Protein AF-A0A1E4HZN0-F1 (afdb_monomer_lite)

Radius of gyration: 30.39 Å; chains: 1; bounding box: 64×73×111 Å

Secondary structure (DSSP, 8-state):
-----PPPP-PPPPPPPPPHHHHHHHHHHHHHHHHHHHHHHHT-S-HHHHHHHHHHHHHHHHHHHHHHHHHHT-STTTHHHHHHHHHHHHT--HHHHHHHHHHHHHS-HHHHHHHHH-B-TTSPBP-HHHHHHHHT--SHHHHHHHHHHHHHHT--HHHHHHHHHHHH-S----TT-----PPPSSHHHHHHHHHHHHHHHHHHIIIIIHHHHHHHHHTS-GGG--HHHHHHHHHHHHHHHHHHHHHHHHHHHHHHHHHHHHHHHHHTTSS-SS---------------------PPP-PPPPP-PPPPP--

Foldseek 3Di:
DDDDDDDDDDDPDPDPPDPPLQVVLLVVLVVLVVVLVVVLVVLDDDPPVSVLVNQLSVLVSLLVLLVSCVVSCPDPVSVPRNLVSSCVSVVHDSVSSVLSVLLNVQADPVRSVVQSPDAAPVRHGDGNLLSSLLSVVRDPVVSVVLSVCCRVVVDDSVRSNVVCVVPPDPDDDPPDPDPDPDDDPDPVSVVVVVVVVVVVVVCCCVVPVVVPVVVVVVPDDPVNPDVVVVVVVVVVVVVVVVVVVVVVVVVVVVVVVVVVVVVVVVVVVPPPPDDDDDDDDPPPPPDDDDDPDDDDDDDDDDDDDDDDDDDD

Sequence (312 aa):
MSAKTQVPGRIARPQPAAPRDVNNAVAFAHKLLEKFGQEVVQCGINGLNGRNQAVQQLMLWNYKRGQDIARYSEGKRAQNGVVPALAQVWGLSDAAVREYRTVADRITPEEFRSLLTIRLQNGIPLTWAHVRQLAFVEDPKERKKYINWVVTKNWTANQLELEISSRGNAASNPRGSGRKAAIPDTFNAMLRTIETRANGIANYQRDVVDDHIDELIDALSPERVTPEIMERIDFVCEQLALLQQTAQTLESTLSRAKERLGTRQGGGQAALEGPADPAVIDVEVISKTTIPARKAPGKKPGKPRSFPRHGS

pLDDT: mean 71.59, std 18.97, range [30.75, 96.19]

Structure (mmCIF, N/CA/C/O backbone):
data_AF-A0A1E4HZN0-F1
#
_entry.id   AF-A0A1E4HZN0-F1
#
loop_
_atom_site.group_PDB
_atom_site.id
_atom_site.type_symbol
_atom_site.label_atom_id
_atom_site.label_alt_id
_atom_site.label_comp_id
_atom_site.label_asym_id
_atom_site.label_entity_id
_atom_site.label_seq_id
_atom_site.pdbx_PDB_ins_code
_atom_site.Cartn_x
_atom_site.Cartn_y
_atom_site.Cartn_z
_atom_site.occupancy
_atom_site.B_iso_or_equiv
_atom_site.auth_seq_id
_atom_site.auth_comp_id
_atom_site.auth_asym_id
_atom_site.auth_atom_id
_atom_site.pdbx_PDB_model_num
ATOM 1 N N . MET A 1 1 ? -3.677 -33.983 -64.846 1.00 42.12 1 MET A N 1
ATOM 2 C CA . MET A 1 1 ? -2.666 -32.937 -64.587 1.00 42.12 1 MET A CA 1
ATOM 3 C C . MET A 1 1 ? -3.344 -31.774 -63.873 1.00 42.12 1 MET A C 1
ATOM 5 O O . MET A 1 1 ? -4.048 -31.019 -64.522 1.00 42.12 1 MET A O 1
ATOM 9 N N . SER A 1 2 ? -3.179 -31.652 -62.554 1.00 37.78 2 SER A N 1
ATOM 10 C CA . SER A 1 2 ? -3.575 -30.455 -61.796 1.00 37.78 2 SER A CA 1
ATOM 11 C C . SER A 1 2 ? -2.436 -30.095 -60.855 1.00 37.78 2 SER A C 1
ATOM 13 O O . SER A 1 2 ? -2.184 -30.796 -59.878 1.00 37.78 2 SER A O 1
ATOM 15 N N . ALA A 1 3 ? -1.724 -29.023 -61.193 1.00 40.06 3 ALA A N 1
ATOM 16 C CA . ALA A 1 3 ? -0.697 -28.440 -60.350 1.00 40.06 3 ALA A CA 1
ATOM 17 C C . ALA A 1 3 ? -1.373 -27.676 -59.202 1.00 40.06 3 ALA A C 1
ATOM 19 O O . ALA A 1 3 ? -2.127 -26.733 -59.433 1.00 40.06 3 ALA A O 1
ATOM 20 N N . LYS A 1 4 ? -1.123 -28.103 -57.960 1.00 41.22 4 LYS A N 1
ATOM 21 C CA . LYS A 1 4 ? -1.463 -27.333 -56.761 1.00 41.22 4 LYS A CA 1
ATOM 22 C C . LYS A 1 4 ? -0.414 -26.237 -56.587 1.00 41.22 4 LYS A C 1
ATOM 24 O O . LYS A 1 4 ? 0.739 -26.528 -56.285 1.00 41.22 4 LYS A O 1
ATOM 29 N N . THR A 1 5 ? -0.823 -24.989 -56.770 1.00 43.12 5 THR A N 1
ATOM 30 C CA . THR A 1 5 ? -0.009 -23.811 -56.462 1.00 43.12 5 THR A CA 1
ATOM 31 C C . THR A 1 5 ? 0.124 -23.675 -54.947 1.00 43.12 5 THR A C 1
ATOM 33 O O . THR A 1 5 ? -0.857 -23.464 -54.235 1.00 43.12 5 THR A O 1
ATOM 36 N N . GLN A 1 6 ? 1.347 -23.836 -54.453 1.00 39.84 6 GLN A N 1
ATOM 37 C CA . GLN A 1 6 ? 1.720 -23.670 -53.054 1.00 39.84 6 GLN A CA 1
ATOM 38 C C . GLN A 1 6 ? 1.866 -22.168 -52.766 1.00 39.84 6 GLN A C 1
ATOM 40 O O . GLN A 1 6 ? 2.672 -21.487 -53.396 1.00 39.84 6 GLN A O 1
ATOM 45 N N . VAL A 1 7 ? 1.057 -21.633 -51.849 1.00 41.50 7 VAL A N 1
ATOM 46 C CA . VAL A 1 7 ? 1.168 -20.236 -51.402 1.00 41.50 7 VAL A CA 1
ATOM 47 C C . VAL A 1 7 ? 2.391 -20.123 -50.479 1.00 41.50 7 VAL A C 1
ATOM 49 O O . VAL A 1 7 ? 2.454 -20.858 -49.491 1.00 41.50 7 VAL A O 1
ATOM 52 N N . PRO A 1 8 ? 3.369 -19.244 -50.761 1.00 43.91 8 PRO A N 1
ATOM 53 C CA . PRO A 1 8 ? 4.555 -19.107 -49.926 1.00 43.91 8 PRO A CA 1
ATOM 54 C C . PRO A 1 8 ? 4.201 -18.466 -48.579 1.00 43.91 8 PRO A C 1
ATOM 56 O O . PRO A 1 8 ? 3.482 -17.466 -48.506 1.00 43.91 8 PRO A O 1
ATOM 59 N N . GLY A 1 9 ? 4.719 -19.066 -47.505 1.00 42.59 9 GLY A N 1
ATOM 60 C CA . GLY A 1 9 ? 4.534 -18.612 -46.132 1.00 42.59 9 GLY A CA 1
ATOM 61 C C . GLY A 1 9 ? 5.014 -17.175 -45.930 1.00 42.59 9 GLY A C 1
ATOM 62 O O . GLY A 1 9 ? 6.089 -16.782 -46.382 1.00 42.59 9 GLY A O 1
ATOM 63 N N . ARG A 1 10 ? 4.202 -16.385 -45.221 1.00 40.09 10 ARG A N 1
ATOM 64 C CA . ARG A 1 10 ? 4.564 -15.047 -44.741 1.00 40.09 10 ARG A CA 1
ATOM 65 C C . ARG A 1 10 ? 5.786 -15.170 -43.827 1.00 40.09 10 ARG A C 1
ATOM 67 O O . ARG A 1 10 ? 5.661 -15.581 -42.678 1.00 40.09 10 ARG A O 1
ATOM 74 N N . ILE A 1 11 ? 6.956 -14.788 -44.332 1.00 44.78 11 ILE A N 1
ATOM 75 C CA . ILE A 1 11 ? 8.145 -14.561 -43.509 1.00 44.78 11 ILE A CA 1
ATOM 76 C C . ILE A 1 11 ? 7.800 -13.418 -42.547 1.00 44.78 11 ILE A C 1
ATOM 78 O O . ILE A 1 11 ? 7.456 -12.314 -42.983 1.00 44.78 11 ILE A O 1
ATOM 82 N N . ALA A 1 12 ? 7.827 -13.695 -41.242 1.00 40.41 12 ALA A N 1
ATOM 83 C CA . ALA A 1 12 ? 7.662 -12.676 -40.215 1.00 40.41 12 ALA A CA 1
ATOM 84 C C . ALA A 1 12 ? 8.729 -11.594 -40.431 1.00 40.41 12 ALA A C 1
ATOM 86 O O . ALA A 1 12 ? 9.924 -11.891 -40.458 1.00 40.41 12 ALA A O 1
ATOM 87 N N . ARG A 1 13 ? 8.304 -10.341 -40.640 1.00 36.91 13 ARG A N 1
ATOM 88 C CA . ARG A 1 13 ? 9.246 -9.221 -40.738 1.00 36.91 13 ARG A CA 1
ATOM 89 C C . ARG A 1 13 ? 10.053 -9.157 -39.434 1.00 36.91 13 A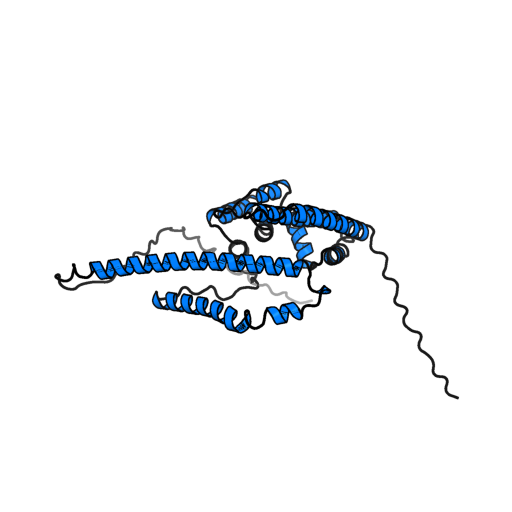RG A C 1
ATOM 91 O O . ARG A 1 13 ? 9.426 -9.178 -38.372 1.00 36.91 13 ARG A O 1
ATOM 98 N N . PRO A 1 14 ? 11.392 -9.054 -39.490 1.00 38.88 14 PRO A N 1
ATOM 99 C CA . PRO A 1 14 ? 12.193 -8.832 -38.294 1.00 38.88 14 PRO A CA 1
ATOM 100 C C . PRO A 1 14 ? 11.696 -7.563 -37.596 1.00 38.88 14 PRO A C 1
ATOM 102 O O . PRO A 1 14 ? 11.450 -6.545 -38.252 1.00 38.88 14 PRO A O 1
ATOM 105 N N . GLN A 1 15 ? 11.488 -7.644 -36.278 1.00 44.28 15 GLN A N 1
ATOM 106 C CA . GLN A 1 15 ? 11.125 -6.470 -35.490 1.00 44.28 15 GLN A CA 1
ATOM 107 C C . GLN A 1 15 ? 12.200 -5.391 -35.692 1.00 44.28 15 GLN A C 1
ATOM 109 O O . GLN A 1 15 ? 13.392 -5.712 -35.670 1.00 44.28 15 GLN A O 1
ATOM 114 N N . PRO A 1 16 ? 11.813 -4.123 -35.921 1.00 43.84 16 PRO A N 1
ATOM 115 C CA . PRO A 1 16 ? 12.780 -3.041 -36.018 1.00 43.84 16 PRO A CA 1
ATOM 116 C C . PRO A 1 16 ? 13.586 -2.972 -34.718 1.00 43.84 16 PRO A C 1
ATOM 118 O O . PRO A 1 16 ? 13.018 -3.074 -33.631 1.00 43.84 16 PRO A O 1
ATOM 121 N N . ALA A 1 17 ? 14.906 -2.813 -34.840 1.00 47.19 17 ALA A N 1
ATOM 122 C CA . ALA A 1 17 ? 15.798 -2.698 -33.693 1.00 47.19 17 ALA A CA 1
ATOM 123 C C . ALA A 1 17 ? 15.283 -1.619 -32.727 1.00 47.19 17 ALA A C 1
ATOM 125 O O . ALA A 1 17 ? 14.953 -0.505 -33.149 1.00 47.19 17 ALA A O 1
ATOM 126 N N . ALA A 1 18 ? 15.193 -1.963 -31.440 1.00 55.75 18 ALA A N 1
ATOM 127 C CA . ALA A 1 18 ? 14.713 -1.040 -30.426 1.00 55.75 18 ALA A CA 1
ATOM 128 C C . ALA A 1 18 ? 15.589 0.232 -30.409 1.00 55.75 18 ALA A C 1
ATOM 130 O O . ALA A 1 18 ? 16.812 0.135 -30.572 1.00 55.75 18 ALA A O 1
ATOM 131 N N . PRO A 1 19 ? 14.995 1.428 -30.224 1.00 66.12 19 PRO A N 1
ATOM 132 C CA . PRO A 1 19 ? 15.751 2.671 -30.107 1.00 66.12 19 PRO A CA 1
ATOM 133 C C . PRO A 1 19 ? 16.853 2.548 -29.049 1.00 66.12 19 PRO A C 1
ATOM 135 O O . PRO A 1 19 ? 16.658 1.899 -28.021 1.00 66.12 19 PRO A O 1
ATOM 138 N N . ARG A 1 20 ? 18.000 3.202 -29.271 1.00 64.94 20 ARG A N 1
ATOM 139 C CA . ARG A 1 20 ? 19.171 3.164 -28.371 1.00 64.94 20 ARG A CA 1
ATOM 140 C C . ARG A 1 20 ? 18.809 3.453 -26.905 1.00 64.94 20 ARG A C 1
ATOM 142 O O . ARG A 1 20 ? 19.377 2.837 -26.008 1.00 64.94 20 ARG A O 1
ATOM 149 N N . ASP A 1 21 ? 17.821 4.313 -26.678 1.00 67.62 21 ASP A N 1
ATOM 150 C CA . ASP A 1 21 ? 17.319 4.675 -25.348 1.00 67.62 21 ASP A CA 1
ATOM 151 C C . ASP A 1 21 ? 16.603 3.517 -24.638 1.00 67.62 21 ASP A C 1
ATOM 153 O O . ASP A 1 21 ? 16.753 3.353 -23.431 1.00 67.62 21 ASP A O 1
ATOM 157 N N . VAL A 1 22 ? 15.896 2.659 -25.382 1.00 73.38 22 VAL A N 1
ATOM 158 C CA . VAL A 1 22 ? 15.232 1.461 -24.842 1.00 73.38 22 VAL A CA 1
ATOM 159 C C . VAL A 1 22 ? 16.270 0.422 -24.425 1.00 73.38 22 VAL A C 1
ATOM 161 O O . VAL A 1 22 ? 16.199 -0.097 -23.316 1.00 73.38 22 VAL A O 1
ATOM 164 N N . ASN A 1 23 ? 17.280 0.168 -25.262 1.00 77.56 23 ASN A N 1
ATOM 165 C CA . ASN A 1 23 ? 18.350 -0.781 -24.930 1.00 77.56 23 ASN A CA 1
ATOM 166 C C . ASN A 1 23 ? 19.163 -0.323 -23.709 1.00 77.56 23 ASN A C 1
ATOM 168 O O . ASN A 1 23 ? 19.495 -1.135 -22.847 1.00 77.56 23 ASN A O 1
ATOM 172 N N . ASN A 1 24 ? 19.440 0.981 -23.600 1.00 78.31 24 ASN A N 1
ATO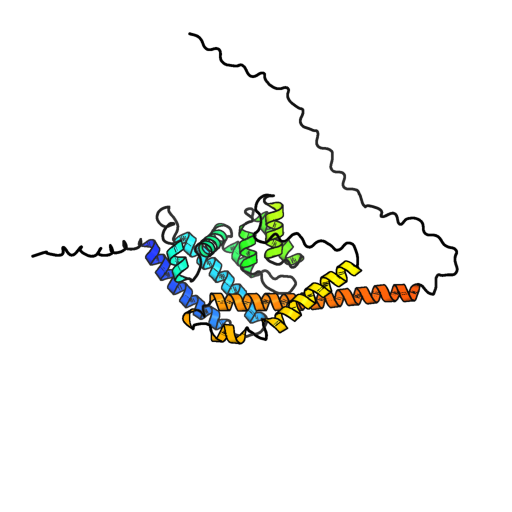M 173 C CA . ASN A 1 24 ? 20.109 1.555 -22.433 1.00 78.31 24 ASN A CA 1
ATOM 174 C C . ASN A 1 24 ? 19.249 1.440 -21.164 1.00 78.31 24 ASN A C 1
ATOM 176 O O . ASN A 1 24 ? 19.770 1.060 -20.114 1.00 78.31 24 ASN A O 1
ATOM 180 N N . ALA A 1 25 ? 17.945 1.721 -21.262 1.00 74.94 25 ALA A N 1
ATOM 181 C CA . ALA A 1 25 ? 17.009 1.587 -20.148 1.00 74.94 25 ALA A CA 1
ATOM 182 C C . ALA A 1 25 ? 16.920 0.132 -19.654 1.00 74.94 25 ALA A C 1
ATOM 184 O O . ALA A 1 25 ? 17.010 -0.112 -18.454 1.00 74.94 25 ALA A O 1
ATOM 185 N N . VAL A 1 26 ? 16.829 -0.836 -20.571 1.00 78.38 26 VAL A N 1
ATOM 186 C CA . VAL A 1 26 ? 16.793 -2.276 -20.262 1.00 78.38 26 VAL A CA 1
ATOM 187 C C . VAL A 1 26 ? 18.095 -2.744 -19.608 1.00 78.38 26 VAL A C 1
ATOM 189 O O . VAL A 1 26 ? 18.065 -3.379 -18.554 1.00 78.38 26 VAL A O 1
ATOM 192 N N . ALA A 1 27 ? 19.254 -2.393 -20.174 1.00 80.06 27 ALA A N 1
ATOM 193 C CA . ALA A 1 27 ? 20.549 -2.772 -19.606 1.00 80.06 27 ALA A CA 1
ATOM 194 C C . ALA A 1 27 ? 20.753 -2.201 -18.193 1.00 80.06 27 ALA A C 1
ATOM 196 O O . ALA A 1 27 ? 21.306 -2.866 -17.315 1.00 80.06 27 ALA A O 1
ATOM 197 N N . PHE A 1 28 ? 20.291 -0.972 -17.953 1.00 77.62 28 PHE A N 1
ATOM 198 C CA . PHE A 1 28 ? 20.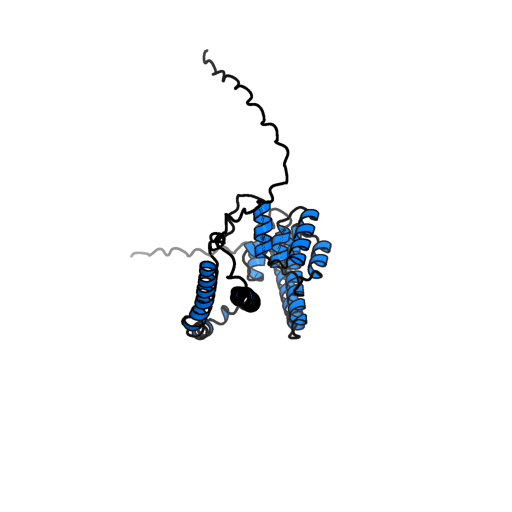327 -0.364 -16.628 1.00 77.62 28 PHE A CA 1
ATOM 199 C C . PHE A 1 28 ? 19.344 -1.035 -15.658 1.00 77.62 28 PHE A C 1
ATOM 201 O O . PHE A 1 28 ? 19.710 -1.319 -14.520 1.00 77.62 28 PHE A O 1
ATOM 208 N N . ALA A 1 29 ? 18.128 -1.346 -16.113 1.00 74.88 29 ALA A N 1
ATOM 209 C CA . ALA A 1 29 ? 17.112 -2.034 -15.324 1.00 74.88 29 ALA A CA 1
ATOM 210 C C . ALA A 1 29 ? 17.588 -3.405 -14.816 1.00 74.88 29 ALA A C 1
ATOM 212 O O . ALA A 1 29 ? 17.353 -3.724 -13.651 1.00 74.88 29 ALA A O 1
ATOM 213 N N . HIS A 1 30 ? 18.320 -4.168 -15.634 1.00 77.19 30 HIS A N 1
ATOM 214 C CA . HIS A 1 30 ? 18.951 -5.420 -15.201 1.00 77.19 30 HIS A CA 1
ATOM 215 C C . HIS A 1 30 ? 19.998 -5.204 -14.099 1.00 77.19 30 HIS A C 1
ATOM 217 O O . HIS A 1 30 ? 19.951 -5.886 -13.078 1.00 77.19 30 HIS A O 1
ATOM 223 N N . LYS A 1 31 ? 20.886 -4.210 -14.246 1.00 80.31 31 LYS A N 1
ATOM 224 C CA . LYS A 1 31 ? 21.865 -3.861 -13.195 1.00 80.31 31 LYS A CA 1
ATOM 225 C C . LYS A 1 31 ? 21.189 -3.425 -11.895 1.00 80.31 31 LYS A C 1
ATOM 227 O O . LYS A 1 31 ? 21.679 -3.708 -10.805 1.00 80.31 31 LYS A O 1
ATOM 232 N N . LEU A 1 32 ? 20.067 -2.716 -12.003 1.00 74.81 32 LEU A N 1
ATOM 233 C CA . LEU A 1 32 ? 19.300 -2.260 -10.851 1.00 74.81 32 LEU A CA 1
ATOM 234 C C . LEU A 1 32 ? 18.616 -3.428 -10.118 1.00 74.81 32 LEU A C 1
ATOM 236 O O . LEU A 1 32 ? 18.580 -3.418 -8.889 1.00 74.81 32 LEU A O 1
ATOM 240 N N . LEU A 1 33 ? 18.096 -4.422 -10.847 1.00 70.19 33 LEU A N 1
ATOM 241 C CA . LEU A 1 33 ? 17.540 -5.656 -10.274 1.00 70.19 33 LEU A CA 1
ATOM 242 C C . LEU A 1 33 ? 18.612 -6.494 -9.572 1.00 70.19 33 LEU A C 1
ATOM 244 O O . LEU A 1 33 ? 18.391 -6.951 -8.456 1.00 70.19 33 LEU A O 1
ATOM 248 N N . GLU A 1 34 ? 19.783 -6.650 -10.192 1.00 74.00 34 GLU A N 1
ATOM 249 C CA . GLU A 1 34 ? 20.915 -7.373 -9.603 1.00 74.00 34 GLU A CA 1
ATOM 250 C C . GLU A 1 34 ? 21.350 -6.737 -8.276 1.00 74.00 34 GLU A C 1
ATOM 252 O O . GLU A 1 34 ? 21.462 -7.414 -7.252 1.00 74.00 34 GLU A O 1
ATOM 257 N N . LYS A 1 35 ? 21.498 -5.406 -8.264 1.00 75.12 35 LYS A N 1
ATOM 258 C CA . LYS A 1 35 ? 21.826 -4.652 -7.051 1.00 75.12 35 LYS A CA 1
ATOM 259 C C . LYS A 1 35 ? 20.742 -4.774 -5.975 1.00 75.12 35 LYS A C 1
ATOM 261 O O . LYS A 1 35 ? 21.067 -4.893 -4.799 1.00 75.12 35 LYS A O 1
ATOM 266 N N . PHE A 1 36 ? 19.466 -4.762 -6.361 1.00 69.94 36 PHE A N 1
ATOM 267 C CA . PHE A 1 36 ? 18.357 -4.940 -5.424 1.00 69.94 36 PHE A CA 1
ATOM 268 C C . PHE A 1 36 ? 18.358 -6.327 -4.787 1.00 69.94 36 PHE A C 1
ATOM 270 O O . PHE A 1 36 ? 18.243 -6.423 -3.570 1.00 69.94 36 PHE A O 1
ATOM 277 N N . GLY A 1 37 ? 18.562 -7.385 -5.578 1.00 62.12 37 GLY A N 1
ATOM 278 C CA . GLY A 1 37 ? 18.696 -8.743 -5.053 1.00 62.12 37 GLY A CA 1
ATOM 279 C C . GLY A 1 37 ? 19.790 -8.835 -3.985 1.00 62.12 37 GLY A C 1
ATOM 280 O O . GLY A 1 37 ? 19.570 -9.421 -2.930 1.00 62.12 37 GLY A O 1
ATOM 281 N N . GLN A 1 38 ? 20.929 -8.170 -4.200 1.00 69.69 38 GLN A N 1
ATOM 282 C CA . GLN A 1 38 ? 22.019 -8.103 -3.219 1.00 69.69 38 GLN A CA 1
ATOM 283 C C . GLN A 1 38 ? 21.643 -7.298 -1.958 1.00 69.69 38 GLN A C 1
ATOM 285 O O . GLN A 1 38 ? 21.907 -7.741 -0.841 1.00 69.69 38 GLN A O 1
ATOM 290 N N . GLU A 1 39 ? 21.011 -6.130 -2.115 1.00 65.62 39 GLU A N 1
ATOM 291 C CA . GLU A 1 39 ? 20.631 -5.247 -0.999 1.00 65.62 39 GLU A CA 1
ATOM 292 C C . GLU A 1 39 ? 19.492 -5.833 -0.135 1.00 65.62 39 GLU A C 1
ATOM 294 O O . GLU A 1 39 ? 19.512 -5.682 1.088 1.00 65.62 39 GLU A O 1
ATOM 299 N N . VAL A 1 40 ? 18.526 -6.539 -0.736 1.00 59.75 40 VAL A N 1
ATOM 300 C CA . VAL A 1 40 ? 17.413 -7.194 -0.020 1.00 59.75 40 VAL A CA 1
ATOM 301 C C . VAL A 1 40 ? 17.888 -8.413 0.760 1.00 59.75 40 VAL A C 1
ATOM 303 O O . VAL A 1 40 ? 17.515 -8.565 1.922 1.00 59.75 40 VAL A O 1
ATOM 306 N N . VAL A 1 41 ? 18.761 -9.239 0.172 1.00 58.91 41 VAL A N 1
ATOM 307 C CA . VAL A 1 41 ? 19.375 -10.384 0.868 1.00 58.91 41 VAL A CA 1
ATOM 308 C C . VAL A 1 41 ? 20.148 -9.921 2.109 1.00 58.91 41 VAL A C 1
ATOM 310 O O . VAL A 1 41 ? 20.108 -10.580 3.147 1.00 58.91 41 VAL A O 1
ATOM 313 N N . GLN A 1 42 ? 20.771 -8.740 2.056 1.00 60.09 42 GLN A N 1
ATOM 314 C CA . GLN A 1 42 ? 21.502 -8.163 3.188 1.00 60.09 42 GLN A CA 1
ATOM 315 C C . GLN A 1 42 ? 20.593 -7.667 4.332 1.00 60.09 42 GLN A C 1
ATOM 317 O O . GLN A 1 42 ? 21.057 -7.527 5.463 1.00 60.09 42 GLN A O 1
ATOM 322 N N . CYS A 1 43 ? 19.302 -7.421 4.077 1.00 56.44 43 CYS A N 1
ATOM 323 C CA . CYS A 1 43 ? 18.339 -6.952 5.085 1.00 56.44 43 CYS A CA 1
ATOM 324 C C . CYS A 1 43 ? 17.744 -8.087 5.955 1.00 56.44 43 CYS A C 1
ATOM 326 O O . CYS A 1 43 ? 16.826 -7.844 6.740 1.00 56.44 43 CYS A O 1
ATOM 328 N N . GLY A 1 44 ? 18.248 -9.321 5.824 1.00 48.88 44 GLY A N 1
ATOM 329 C CA . GLY A 1 44 ? 17.699 -10.533 6.439 1.00 48.88 44 GLY A CA 1
ATOM 330 C C . GLY A 1 44 ? 17.523 -10.527 7.973 1.00 48.88 44 GLY A C 1
ATOM 331 O O . GLY A 1 44 ? 18.452 -10.273 8.735 1.00 48.88 44 GLY A O 1
ATOM 332 N N . ILE A 1 45 ? 16.296 -10.894 8.379 1.00 49.19 45 ILE A N 1
ATOM 333 C CA . ILE A 1 45 ? 15.844 -11.605 9.600 1.00 49.19 45 ILE A CA 1
ATOM 334 C C . ILE A 1 45 ? 16.319 -11.075 10.969 1.00 49.19 45 ILE A C 1
ATOM 336 O O . ILE A 1 45 ? 16.837 -11.825 11.784 1.00 49.19 45 ILE A O 1
ATOM 340 N N . ASN A 1 46 ? 16.059 -9.805 11.295 1.00 45.88 46 ASN A N 1
ATOM 341 C CA . ASN A 1 46 ? 16.215 -9.302 12.672 1.00 45.88 46 ASN A CA 1
ATOM 342 C C . ASN A 1 46 ? 14.973 -8.530 13.149 1.00 45.88 46 ASN A C 1
ATOM 344 O O . ASN A 1 46 ? 14.976 -7.302 13.270 1.00 45.88 46 ASN A O 1
ATOM 348 N N . GLY A 1 47 ? 13.883 -9.260 13.411 1.00 51.00 47 GLY A N 1
ATOM 349 C CA . GLY A 1 47 ? 12.683 -8.728 14.070 1.00 51.00 47 GLY A CA 1
ATOM 350 C C . GLY A 1 47 ? 12.056 -7.498 13.390 1.00 51.00 47 GLY A C 1
ATOM 351 O O . GLY A 1 47 ? 12.162 -7.302 12.179 1.00 51.00 47 GLY A O 1
ATOM 352 N N . LEU A 1 48 ? 11.381 -6.652 14.179 1.00 55.03 48 LEU A N 1
ATOM 353 C CA . LEU A 1 48 ? 10.675 -5.455 13.691 1.00 55.03 48 LEU A CA 1
ATOM 354 C C . LEU A 1 48 ? 11.607 -4.459 12.965 1.00 55.03 48 LEU A C 1
ATOM 356 O O . LEU A 1 48 ? 11.190 -3.786 12.024 1.00 55.03 48 LEU A O 1
ATOM 360 N N . ASN A 1 49 ? 12.880 -4.391 13.371 1.00 65.94 49 ASN A N 1
ATOM 361 C CA . ASN A 1 49 ? 13.874 -3.492 12.778 1.00 65.94 49 ASN A CA 1
ATOM 362 C C . ASN A 1 49 ? 14.284 -3.927 11.366 1.00 65.94 49 ASN A C 1
ATOM 364 O O . ASN A 1 49 ? 14.364 -3.076 10.480 1.00 65.94 49 ASN A O 1
ATOM 368 N N . GLY A 1 50 ? 14.461 -5.233 11.137 1.00 69.56 50 GLY A N 1
ATOM 369 C CA . GLY A 1 50 ? 14.721 -5.777 9.800 1.00 69.56 50 GLY A CA 1
ATOM 370 C C . GLY A 1 50 ? 13.553 -5.535 8.840 1.00 69.56 50 GLY A C 1
ATOM 371 O O . GLY A 1 50 ? 13.760 -5.097 7.711 1.00 69.56 50 GLY A O 1
ATOM 372 N N . ARG A 1 51 ? 12.308 -5.701 9.315 1.00 67.88 51 ARG A N 1
ATOM 373 C CA . ARG A 1 51 ? 11.101 -5.390 8.522 1.00 67.88 51 ARG A CA 1
ATOM 374 C C . ARG A 1 51 ? 11.030 -3.911 8.139 1.00 67.88 51 ARG A C 1
ATOM 376 O O . ARG A 1 51 ? 10.815 -3.583 6.976 1.00 67.88 51 ARG A O 1
ATOM 383 N N . ASN A 1 52 ? 11.281 -3.011 9.089 1.00 79.06 52 ASN A N 1
ATOM 384 C CA . ASN A 1 52 ? 11.289 -1.572 8.820 1.00 79.06 52 ASN A CA 1
ATOM 385 C C . ASN A 1 52 ? 12.380 -1.171 7.811 1.00 79.06 52 ASN A C 1
ATOM 387 O O . ASN A 1 52 ? 12.133 -0.323 6.953 1.00 79.06 52 ASN A O 1
ATOM 391 N N . GLN A 1 53 ? 13.566 -1.787 7.884 1.00 78.56 53 GLN A N 1
ATOM 392 C CA . GLN A 1 53 ? 14.627 -1.589 6.893 1.00 78.56 53 GLN A CA 1
ATOM 393 C C . GLN A 1 53 ? 14.224 -2.099 5.508 1.00 78.56 53 GLN A C 1
ATOM 395 O O . GLN A 1 53 ? 14.413 -1.375 4.532 1.00 78.56 53 GLN A O 1
ATOM 400 N N . ALA A 1 54 ? 13.619 -3.285 5.415 1.00 74.38 54 ALA A N 1
ATOM 401 C CA . ALA A 1 54 ? 13.149 -3.837 4.147 1.00 74.38 54 ALA A CA 1
ATOM 402 C C . ALA A 1 54 ? 12.128 -2.908 3.465 1.00 74.38 54 ALA A C 1
ATOM 404 O O . ALA A 1 54 ? 12.274 -2.590 2.284 1.00 74.38 54 ALA A O 1
ATOM 405 N N . VAL A 1 55 ? 11.162 -2.372 4.223 1.00 78.94 55 VAL A N 1
ATOM 406 C CA . VAL A 1 55 ? 10.183 -1.397 3.706 1.00 78.94 55 VAL A CA 1
ATOM 407 C C . VAL A 1 55 ? 10.873 -0.138 3.171 1.00 78.94 55 VAL A C 1
ATOM 409 O O . VAL A 1 55 ? 10.549 0.331 2.079 1.00 78.94 55 VAL A O 1
ATOM 412 N N . GLN A 1 56 ? 11.850 0.407 3.900 1.00 85.62 56 GLN A N 1
ATOM 413 C CA . GLN A 1 56 ? 12.597 1.586 3.449 1.00 85.62 56 GLN A CA 1
ATOM 414 C C . GLN A 1 56 ? 13.421 1.315 2.183 1.00 85.62 56 GLN A C 1
ATOM 416 O O . GLN A 1 56 ? 13.471 2.174 1.300 1.00 85.62 56 GLN A O 1
ATOM 421 N N . GLN A 1 57 ? 14.049 0.141 2.074 1.00 81.81 57 GLN A N 1
ATOM 422 C CA . GLN A 1 57 ? 14.805 -0.243 0.880 1.00 81.81 57 GLN A CA 1
ATOM 423 C C . GLN A 1 57 ? 13.893 -0.410 -0.333 1.00 81.81 57 GLN A C 1
ATOM 425 O O . GLN A 1 57 ? 14.189 0.125 -1.403 1.00 81.81 57 GLN A O 1
ATOM 430 N N . LEU A 1 58 ? 12.736 -1.052 -0.156 1.00 82.12 58 LEU A N 1
ATOM 431 C CA . LEU A 1 58 ? 11.730 -1.174 -1.207 1.00 82.12 58 LEU A CA 1
ATOM 432 C C . LEU A 1 58 ? 11.252 0.203 -1.689 1.00 82.12 58 LEU A C 1
ATOM 434 O O . LEU A 1 58 ? 11.151 0.454 -2.890 1.00 82.12 58 LEU A O 1
ATOM 438 N N . MET A 1 59 ? 11.009 1.134 -0.762 1.00 90.19 59 MET A N 1
ATOM 439 C CA . MET A 1 59 ? 10.657 2.510 -1.110 1.00 90.19 59 MET A CA 1
ATOM 440 C C . MET A 1 59 ? 11.759 3.203 -1.915 1.00 90.19 59 MET A C 1
ATOM 442 O O . MET A 1 59 ? 11.473 3.778 -2.966 1.00 90.19 59 MET A O 1
ATOM 446 N N . LEU A 1 60 ? 13.008 3.156 -1.436 1.00 90.12 60 LEU A N 1
ATOM 447 C CA . LEU A 1 60 ? 14.169 3.714 -2.136 1.00 90.12 60 LEU A CA 1
ATOM 448 C C . LEU A 1 60 ? 14.281 3.172 -3.556 1.00 90.12 60 LEU A C 1
ATOM 450 O O . LEU A 1 60 ? 14.584 3.917 -4.487 1.00 90.12 60 LEU A O 1
ATOM 454 N N . TRP A 1 61 ? 14.032 1.882 -3.719 1.00 87.06 61 TRP A N 1
ATOM 455 C CA . TRP A 1 61 ? 14.133 1.226 -5.003 1.00 87.06 61 TRP A CA 1
ATOM 456 C C . TRP A 1 61 ? 13.018 1.628 -5.969 1.00 87.06 61 TRP A C 1
ATOM 458 O O . TRP A 1 61 ? 13.303 1.988 -7.111 1.00 87.06 61 TRP A O 1
ATOM 468 N N . ASN A 1 62 ? 11.769 1.679 -5.505 1.00 89.50 62 ASN A N 1
ATOM 469 C CA . ASN A 1 62 ? 10.651 2.162 -6.316 1.00 89.50 62 ASN A CA 1
ATOM 470 C C . ASN A 1 62 ? 10.824 3.629 -6.729 1.00 89.50 62 ASN A C 1
ATOM 472 O O . ASN A 1 62 ? 10.499 4.004 -7.856 1.00 89.50 62 ASN A O 1
ATOM 476 N N . TYR A 1 63 ? 11.407 4.455 -5.858 1.00 93.25 63 TYR A N 1
ATOM 477 C CA . TYR A 1 63 ? 11.744 5.833 -6.202 1.00 93.25 63 TYR A CA 1
ATOM 478 C C . TYR A 1 63 ? 12.860 5.918 -7.254 1.00 93.25 63 TYR A C 1
ATOM 480 O O . TYR A 1 63 ? 12.705 6.641 -8.237 1.00 93.25 63 TYR A O 1
ATOM 488 N N . LYS A 1 64 ? 13.941 5.131 -7.116 1.00 88.75 64 LYS A N 1
ATOM 489 C CA . LYS A 1 64 ? 15.013 5.038 -8.129 1.00 88.75 64 LYS A CA 1
ATOM 490 C C . LYS A 1 64 ? 14.465 4.604 -9.492 1.00 88.75 64 LYS A C 1
ATOM 492 O O . LYS A 1 64 ? 14.737 5.274 -10.481 1.00 88.75 64 LYS A O 1
ATOM 497 N N . ARG A 1 65 ? 13.609 3.572 -9.533 1.00 87.44 65 ARG A N 1
ATOM 498 C CA . ARG A 1 65 ? 12.901 3.154 -10.758 1.00 87.44 65 ARG A CA 1
ATOM 499 C C . ARG A 1 65 ? 12.140 4.320 -11.389 1.00 87.44 65 ARG A C 1
ATOM 501 O O . ARG A 1 65 ? 12.225 4.522 -12.596 1.00 87.44 65 ARG A O 1
ATOM 508 N N . GLY A 1 66 ? 11.435 5.110 -10.577 1.00 89.62 66 GLY A N 1
ATOM 509 C CA . GLY A 1 66 ? 10.757 6.328 -11.018 1.00 89.62 66 GLY A CA 1
ATOM 510 C C . GLY A 1 66 ? 11.692 7.333 -11.692 1.00 89.62 66 GLY A C 1
ATOM 511 O O . GLY A 1 66 ? 11.402 7.801 -12.794 1.00 89.62 66 GLY A O 1
ATOM 512 N N . GLN A 1 67 ? 12.833 7.619 -11.059 1.00 89.00 67 GLN A N 1
ATOM 513 C CA . GLN A 1 67 ? 13.855 8.528 -11.590 1.00 89.00 67 GLN A CA 1
ATOM 514 C C . GLN A 1 67 ? 14.466 8.012 -12.899 1.00 89.00 67 GLN A C 1
ATOM 516 O O . GLN A 1 67 ? 14.695 8.792 -13.823 1.00 89.00 67 GLN A O 1
ATOM 521 N N . ASP A 1 68 ? 14.688 6.703 -13.005 1.00 81.31 68 ASP A N 1
ATOM 522 C CA . ASP A 1 68 ? 15.222 6.083 -14.216 1.00 81.31 68 ASP A CA 1
ATOM 523 C C . ASP A 1 68 ? 14.237 6.201 -15.376 1.00 81.31 68 ASP A C 1
ATOM 525 O O . ASP A 1 68 ? 14.615 6.604 -16.477 1.00 81.31 68 ASP A O 1
ATOM 529 N N . ILE A 1 69 ? 12.954 5.923 -15.130 1.00 84.31 69 ILE A N 1
ATOM 530 C CA . ILE A 1 69 ? 11.921 6.105 -16.153 1.00 84.31 69 ILE A CA 1
ATOM 531 C C . ILE A 1 69 ? 11.898 7.563 -16.601 1.00 84.31 69 ILE A C 1
ATOM 533 O O . ILE A 1 69 ? 11.865 7.810 -17.805 1.00 84.31 69 ILE A O 1
ATOM 537 N N . ALA A 1 70 ? 11.928 8.525 -15.672 1.00 82.81 70 ALA A N 1
ATOM 538 C CA . ALA A 1 70 ? 11.949 9.947 -16.008 1.00 82.81 70 ALA A CA 1
ATOM 539 C C . ALA A 1 70 ? 13.141 10.278 -16.923 1.00 82.81 70 ALA A C 1
ATOM 541 O O . ALA A 1 70 ? 12.931 10.803 -18.015 1.00 82.81 70 ALA A O 1
ATOM 542 N N . ARG A 1 71 ? 14.351 9.836 -16.554 1.00 80.69 71 ARG A N 1
ATOM 543 C CA . ARG A 1 71 ? 15.593 10.039 -17.317 1.00 80.69 71 ARG A CA 1
ATOM 544 C C . ARG A 1 71 ? 15.553 9.455 -18.732 1.00 80.69 71 ARG A C 1
ATOM 546 O O . ARG A 1 71 ? 16.026 10.093 -19.665 1.00 80.69 71 ARG A O 1
ATOM 553 N N . TYR A 1 72 ? 15.023 8.244 -18.908 1.00 74.88 72 TYR A N 1
ATOM 554 C CA . TYR A 1 72 ? 15.014 7.563 -20.213 1.00 74.88 72 TYR A CA 1
ATOM 555 C C . TYR A 1 72 ? 13.786 7.885 -21.073 1.00 74.88 72 TYR A C 1
ATOM 557 O O . TYR A 1 72 ? 13.726 7.476 -22.228 1.00 74.88 72 TYR A O 1
ATOM 565 N N . SER A 1 73 ? 12.799 8.609 -20.541 1.00 71.19 73 SER A N 1
ATOM 566 C CA . SER A 1 73 ? 11.557 8.949 -21.251 1.00 71.19 73 SER A CA 1
ATOM 567 C C . SER A 1 73 ? 11.417 10.440 -21.581 1.00 71.19 73 SER A C 1
ATOM 569 O O . SER A 1 73 ? 10.313 10.914 -21.887 1.00 71.19 73 SER A O 1
ATOM 571 N N . GLU A 1 74 ? 12.526 11.181 -21.551 1.00 64.12 74 GLU A N 1
ATOM 572 C CA . GLU A 1 74 ? 12.603 12.544 -22.071 1.00 64.12 74 GLU A CA 1
ATOM 573 C C . GLU A 1 74 ? 12.463 12.528 -23.607 1.00 64.12 74 GLU A C 1
ATOM 575 O O . GLU A 1 74 ? 13.279 11.971 -24.336 1.00 64.12 74 GLU A O 1
ATOM 580 N N . GLY A 1 75 ? 11.375 13.123 -24.114 1.00 57.38 75 GLY A N 1
ATOM 581 C CA . GLY A 1 75 ? 11.075 13.242 -25.548 1.00 57.38 75 GLY A CA 1
ATOM 582 C C . GLY A 1 75 ? 9.976 12.301 -26.078 1.00 57.38 75 GLY A C 1
ATOM 583 O O . GLY A 1 75 ? 9.848 11.141 -25.690 1.00 57.38 75 GLY A O 1
ATOM 584 N N . LYS A 1 76 ? 9.171 12.800 -27.034 1.00 52.66 76 LYS A N 1
ATOM 585 C CA . LYS A 1 76 ? 7.975 12.113 -27.585 1.00 52.66 76 LYS A CA 1
ATOM 586 C C . LYS A 1 76 ? 8.252 10.747 -28.242 1.00 52.66 76 LYS A C 1
ATOM 588 O O . LYS A 1 76 ? 7.344 9.930 -28.324 1.00 52.66 76 LYS A O 1
ATOM 593 N N . ARG A 1 77 ? 9.474 10.492 -28.730 1.00 47.06 77 ARG A N 1
ATOM 594 C CA . ARG A 1 77 ? 9.858 9.209 -29.362 1.00 47.06 77 ARG A CA 1
ATOM 595 C C . ARG A 1 77 ? 10.330 8.151 -28.355 1.00 47.06 77 ARG A C 1
ATOM 597 O O . ARG A 1 77 ? 10.123 6.971 -28.613 1.00 47.06 77 ARG A O 1
ATOM 604 N N . ALA A 1 78 ? 10.894 8.555 -27.215 1.00 54.06 78 ALA A N 1
ATOM 605 C CA . ALA A 1 78 ? 11.365 7.646 -26.167 1.00 54.06 78 ALA A CA 1
ATOM 606 C C . ALA A 1 78 ? 10.211 7.106 -25.293 1.00 54.06 78 ALA A C 1
ATOM 608 O O . ALA A 1 78 ? 10.239 5.960 -24.845 1.00 54.06 78 ALA A O 1
ATOM 609 N N . GLN A 1 79 ? 9.133 7.883 -25.124 1.00 57.34 79 GLN A N 1
ATOM 610 C CA . GLN A 1 79 ? 7.983 7.511 -24.285 1.00 57.34 79 GLN A CA 1
ATOM 611 C C . GLN A 1 79 ? 7.243 6.234 -24.720 1.00 57.34 79 GLN A C 1
ATOM 613 O O . GLN A 1 79 ? 6.707 5.535 -23.861 1.00 57.34 79 GLN A O 1
ATOM 618 N N . ASN A 1 80 ? 7.210 5.910 -26.017 1.00 64.44 80 ASN A N 1
ATOM 619 C CA . ASN A 1 80 ? 6.360 4.824 -26.524 1.00 64.44 80 ASN A CA 1
ATOM 620 C C . ASN A 1 80 ? 6.968 3.419 -26.368 1.00 64.44 80 ASN A C 1
ATOM 622 O O . ASN A 1 80 ? 6.223 2.447 -26.416 1.00 64.44 80 ASN A O 1
ATOM 626 N N . GLY A 1 81 ? 8.287 3.299 -26.180 1.00 75.44 81 GLY A N 1
ATOM 627 C CA . GLY A 1 81 ? 8.971 2.000 -26.073 1.00 75.44 81 GLY A CA 1
ATOM 628 C C . GLY A 1 81 ? 9.590 1.714 -24.706 1.00 75.44 81 GLY A C 1
ATOM 629 O O . GLY A 1 81 ? 9.716 0.555 -24.326 1.00 75.44 81 GLY A O 1
ATOM 630 N N . VAL A 1 82 ? 9.946 2.755 -23.945 1.00 81.56 82 VAL A N 1
ATOM 631 C CA . VAL A 1 82 ? 10.656 2.600 -22.665 1.00 81.56 82 VAL A CA 1
ATOM 632 C C . VAL A 1 82 ? 9.752 2.023 -21.578 1.00 81.56 82 VAL A C 1
ATOM 634 O O . VAL A 1 82 ? 10.169 1.115 -20.871 1.00 81.56 82 VAL A O 1
ATOM 637 N N . VAL A 1 83 ? 8.507 2.500 -21.460 1.00 83.44 83 VAL A N 1
ATOM 638 C CA . VAL A 1 83 ? 7.573 2.005 -20.431 1.00 83.44 83 VAL A CA 1
ATOM 639 C C . VAL A 1 83 ? 7.251 0.514 -20.617 1.00 83.44 83 VAL A C 1
ATOM 641 O O . VAL A 1 83 ? 7.456 -0.218 -19.652 1.00 83.44 83 VAL A O 1
ATOM 644 N N . PRO A 1 84 ? 6.846 0.029 -21.812 1.00 84.31 84 PRO A N 1
ATOM 645 C CA . PRO A 1 84 ? 6.595 -1.400 -22.018 1.00 84.31 84 PRO A CA 1
ATOM 646 C C . PRO A 1 84 ? 7.844 -2.274 -21.833 1.00 84.31 84 PRO A C 1
ATOM 648 O O . PRO A 1 84 ? 7.763 -3.363 -21.273 1.00 84.31 84 PRO A O 1
ATOM 651 N N . ALA A 1 85 ? 9.019 -1.800 -22.266 1.00 83.00 85 ALA A N 1
ATOM 652 C CA . ALA A 1 85 ? 10.264 -2.553 -22.111 1.00 83.00 85 ALA A CA 1
ATOM 653 C C . ALA A 1 85 ? 10.686 -2.676 -20.637 1.00 83.00 85 ALA A C 1
ATOM 655 O O . ALA A 1 85 ? 11.078 -3.751 -20.191 1.00 83.00 85 ALA A O 1
ATOM 656 N N . LEU A 1 86 ? 10.572 -1.594 -19.862 1.00 82.06 86 LEU A N 1
ATOM 657 C CA . LEU A 1 86 ? 10.852 -1.616 -18.426 1.00 82.06 86 LEU A CA 1
ATOM 658 C C . LEU A 1 86 ? 9.818 -2.440 -17.654 1.00 82.06 86 LEU A C 1
ATOM 660 O O . LEU A 1 86 ? 10.196 -3.179 -16.750 1.00 82.06 86 LEU A O 1
ATOM 664 N N . ALA A 1 87 ? 8.539 -2.358 -18.033 1.00 81.88 87 ALA A N 1
ATOM 665 C CA . ALA A 1 87 ? 7.471 -3.197 -17.492 1.00 81.88 87 ALA A CA 1
ATOM 666 C C . ALA A 1 87 ? 7.811 -4.687 -17.648 1.00 81.88 87 ALA A C 1
ATOM 668 O O . ALA A 1 87 ? 7.784 -5.427 -16.668 1.00 81.88 87 ALA A O 1
ATOM 669 N N . GLN A 1 88 ? 8.249 -5.094 -18.844 1.00 81.81 88 GLN A N 1
ATOM 670 C CA . GLN A 1 88 ? 8.677 -6.465 -19.114 1.00 81.81 88 GLN A CA 1
ATOM 671 C C . GLN A 1 88 ? 9.886 -6.891 -18.267 1.00 81.81 88 GLN A C 1
ATOM 673 O O . GLN A 1 88 ? 9.857 -7.967 -17.678 1.00 81.81 88 GLN A O 1
ATOM 678 N N . VAL A 1 89 ? 10.940 -6.069 -18.189 1.00 77.19 89 VAL A N 1
ATOM 679 C CA . VAL A 1 89 ? 12.155 -6.401 -17.415 1.00 77.19 89 VAL A CA 1
ATOM 680 C C . VAL A 1 89 ? 11.859 -6.519 -15.922 1.00 77.19 89 VAL A C 1
ATOM 682 O O . VAL A 1 89 ? 12.448 -7.348 -15.236 1.00 77.19 89 VAL A O 1
ATOM 685 N N . TRP A 1 90 ? 10.967 -5.678 -15.409 1.00 77.62 90 TRP A N 1
ATOM 686 C CA . TRP A 1 90 ? 10.645 -5.621 -13.989 1.00 77.62 90 TRP A CA 1
ATOM 687 C C . TRP A 1 90 ? 9.504 -6.537 -13.552 1.00 77.62 90 TRP A C 1
ATOM 689 O O . TRP A 1 90 ? 9.235 -6.553 -12.356 1.00 77.62 90 TRP A O 1
ATOM 699 N N . GLY A 1 91 ? 8.840 -7.248 -14.470 1.00 76.81 91 GLY A N 1
ATOM 700 C CA . GLY A 1 91 ? 7.668 -8.075 -14.148 1.00 76.81 91 GLY A CA 1
ATOM 701 C C . GLY A 1 91 ? 6.406 -7.267 -13.813 1.00 76.81 91 GLY A C 1
ATOM 702 O O . GLY A 1 91 ? 5.464 -7.782 -13.221 1.00 76.81 91 GLY A O 1
ATOM 703 N N . LEU A 1 92 ? 6.358 -5.985 -14.187 1.00 79.19 92 LEU A N 1
ATOM 704 C CA . LEU A 1 92 ? 5.302 -5.056 -13.785 1.00 79.19 92 LEU A CA 1
ATOM 705 C C . LEU A 1 92 ? 4.337 -4.730 -14.922 1.00 79.19 92 LEU A C 1
ATOM 707 O O . LEU A 1 92 ? 4.643 -4.880 -16.099 1.00 79.19 92 LEU A O 1
ATOM 711 N N . SER A 1 93 ? 3.171 -4.189 -14.567 1.00 82.88 93 SER A N 1
ATOM 712 C CA . SER A 1 93 ? 2.287 -3.561 -15.553 1.00 82.88 93 SER A CA 1
ATOM 713 C C . SER A 1 93 ? 2.807 -2.184 -15.983 1.00 82.88 93 SER A C 1
ATOM 715 O O . SER A 1 93 ? 3.364 -1.436 -15.175 1.00 82.88 93 SER A O 1
ATOM 717 N N . ASP A 1 94 ? 2.516 -1.781 -17.222 1.00 81.31 94 ASP A N 1
ATOM 718 C CA . ASP A 1 94 ? 2.764 -0.420 -17.720 1.00 81.31 94 ASP A CA 1
ATOM 719 C C . ASP A 1 94 ? 2.208 0.668 -16.789 1.00 81.31 94 ASP A C 1
ATOM 721 O O . ASP A 1 94 ? 2.800 1.739 -16.643 1.00 81.31 94 ASP A O 1
ATOM 725 N N . ALA A 1 95 ? 1.057 0.406 -16.162 1.00 81.56 95 ALA A N 1
ATOM 726 C CA . ALA A 1 95 ? 0.428 1.325 -15.221 1.00 81.56 95 ALA A CA 1
ATOM 727 C C . ALA A 1 95 ? 1.292 1.527 -13.967 1.00 81.56 95 ALA A C 1
ATOM 729 O O . ALA A 1 95 ? 1.530 2.670 -13.580 1.00 81.56 95 ALA A O 1
ATOM 730 N N . ALA A 1 96 ? 1.818 0.443 -13.388 1.00 79.00 96 ALA A N 1
ATOM 731 C CA . ALA A 1 96 ? 2.711 0.507 -12.230 1.00 79.00 96 ALA A CA 1
ATOM 732 C C . ALA A 1 96 ? 4.017 1.251 -12.557 1.00 79.00 96 ALA A C 1
ATOM 734 O O . ALA A 1 96 ? 4.464 2.098 -11.784 1.00 79.00 96 ALA A O 1
ATOM 735 N N . VAL A 1 97 ? 4.585 1.018 -13.745 1.00 84.56 97 VAL A N 1
ATOM 736 C CA . VAL A 1 97 ? 5.771 1.748 -14.221 1.00 84.56 97 VAL A CA 1
ATOM 737 C C . VAL A 1 97 ? 5.483 3.252 -14.324 1.00 84.56 97 VAL A C 1
ATOM 739 O O . VAL A 1 97 ? 6.223 4.073 -13.784 1.00 84.56 97 VAL A O 1
ATOM 742 N N . ARG A 1 98 ? 4.372 3.650 -14.957 1.00 86.50 98 ARG A N 1
ATOM 743 C CA . ARG A 1 98 ? 3.974 5.072 -15.047 1.00 86.50 98 ARG A CA 1
ATOM 744 C C . ARG A 1 98 ? 3.734 5.703 -13.677 1.00 86.50 98 ARG A C 1
ATOM 746 O O . ARG A 1 98 ? 4.010 6.890 -13.496 1.00 86.50 98 ARG A O 1
ATOM 753 N N . GLU A 1 99 ? 3.243 4.932 -12.716 1.00 87.62 99 GLU A N 1
ATOM 754 C CA . GLU A 1 99 ? 3.033 5.398 -11.351 1.00 87.62 99 GLU A CA 1
ATOM 755 C C . GLU A 1 99 ? 4.357 5.711 -10.640 1.00 87.62 99 GLU A C 1
ATOM 757 O O . GLU A 1 99 ? 4.483 6.777 -10.039 1.00 87.62 99 GLU A O 1
ATOM 762 N N . TYR A 1 100 ? 5.382 4.863 -10.778 1.00 90.69 100 TYR A N 1
ATOM 763 C CA . TYR A 1 100 ? 6.709 5.144 -10.213 1.00 90.69 100 TYR A CA 1
ATOM 764 C C . TYR A 1 100 ? 7.308 6.434 -10.761 1.00 90.69 100 TYR A C 1
ATOM 766 O O . TYR A 1 100 ? 7.820 7.258 -10.000 1.00 90.69 100 TYR A O 1
ATOM 774 N N . ARG A 1 101 ? 7.184 6.645 -12.075 1.00 89.94 101 ARG A N 1
ATOM 775 C CA . ARG A 1 101 ? 7.583 7.903 -12.710 1.00 89.94 101 ARG A CA 1
ATOM 776 C C . ARG A 1 101 ? 6.818 9.086 -12.119 1.00 89.94 101 ARG A C 1
ATOM 778 O O . ARG A 1 101 ? 7.427 10.084 -11.766 1.00 89.94 101 ARG A O 1
ATOM 785 N N . THR A 1 102 ? 5.500 8.961 -11.974 1.00 90.19 102 THR A N 1
ATOM 786 C CA . THR A 1 102 ? 4.652 10.036 -11.432 1.00 90.19 102 THR A CA 1
ATOM 787 C C . THR A 1 102 ? 5.109 10.458 -10.036 1.00 90.19 102 THR A C 1
ATOM 789 O O . THR A 1 102 ? 5.146 11.649 -9.739 1.00 90.19 102 THR A O 1
ATOM 792 N N . VAL A 1 103 ? 5.497 9.502 -9.187 1.00 93.88 103 VAL A N 1
ATOM 793 C CA . VAL A 1 103 ? 6.054 9.806 -7.863 1.00 93.88 103 VAL A CA 1
ATOM 794 C C . VAL A 1 103 ? 7.378 10.567 -7.981 1.00 93.88 103 VAL A C 1
ATOM 796 O O . VAL A 1 103 ? 7.528 11.599 -7.333 1.00 93.88 103 VAL A O 1
ATOM 799 N N . ALA A 1 104 ? 8.312 10.102 -8.814 1.00 93.00 104 ALA A N 1
ATOM 800 C CA . ALA A 1 104 ? 9.609 10.759 -9.000 1.00 93.00 104 ALA A CA 1
ATOM 801 C C . ALA A 1 104 ? 9.506 12.157 -9.637 1.00 93.00 104 ALA A C 1
ATOM 803 O O . ALA A 1 104 ? 10.306 13.031 -9.319 1.00 93.00 104 ALA A O 1
ATOM 804 N N . ASP A 1 105 ? 8.505 12.385 -10.492 1.00 90.75 105 ASP A N 1
ATOM 805 C CA . ASP A 1 105 ? 8.247 13.688 -11.113 1.00 90.75 105 ASP A CA 1
ATOM 806 C C . ASP A 1 105 ? 7.644 14.695 -10.107 1.00 90.75 105 ASP A C 1
ATOM 808 O O . ASP A 1 105 ? 7.807 15.905 -10.263 1.00 90.75 105 ASP A O 1
ATOM 812 N N . ARG A 1 106 ? 6.926 14.220 -9.077 1.00 92.06 106 ARG A N 1
ATOM 813 C CA . ARG A 1 106 ? 6.135 15.068 -8.158 1.00 92.06 106 ARG A CA 1
ATOM 814 C C . ARG A 1 106 ? 6.701 15.209 -6.747 1.00 92.06 106 ARG A C 1
ATOM 816 O O . ARG A 1 106 ? 6.260 16.090 -6.002 1.00 92.06 106 ARG A O 1
ATOM 823 N N . ILE A 1 107 ? 7.619 14.338 -6.351 1.00 94.94 107 ILE A N 1
ATOM 824 C CA . ILE A 1 107 ? 8.278 14.345 -5.042 1.00 94.94 107 ILE A CA 1
ATOM 825 C C . ILE A 1 107 ? 9.766 14.538 -5.291 1.00 94.94 107 ILE A C 1
ATOM 827 O O . ILE A 1 107 ? 10.356 13.764 -6.035 1.00 94.94 107 ILE A O 1
ATOM 831 N N . THR A 1 108 ? 10.382 15.555 -4.684 1.00 94.00 108 THR A N 1
ATOM 832 C CA . THR A 1 108 ? 11.818 15.796 -4.897 1.00 94.00 108 THR A CA 1
ATOM 833 C C . THR A 1 108 ? 12.672 14.764 -4.153 1.00 94.00 108 THR A C 1
ATOM 835 O O . THR A 1 108 ? 12.212 14.176 -3.170 1.00 94.00 108 THR A O 1
ATOM 838 N N . PRO A 1 109 ? 13.945 14.555 -4.540 1.00 93.88 109 PRO A N 1
ATOM 839 C CA . PRO A 1 109 ? 14.832 13.637 -3.825 1.00 93.88 109 PRO A CA 1
ATOM 840 C C . PRO A 1 109 ? 14.989 13.972 -2.335 1.00 93.88 109 PRO A C 1
ATOM 842 O O . PRO A 1 109 ? 15.039 13.073 -1.496 1.00 93.88 109 PRO A O 1
ATOM 845 N N . GLU A 1 110 ? 15.050 15.255 -1.985 1.00 93.62 110 GLU A N 1
ATOM 846 C CA . GLU A 1 110 ? 15.175 15.740 -0.606 1.00 93.62 110 GLU A CA 1
ATOM 847 C C . GLU A 1 110 ? 13.899 15.468 0.195 1.00 93.62 110 GLU A C 1
ATOM 849 O O . GLU A 1 110 ? 13.947 15.021 1.346 1.00 93.62 110 GLU A O 1
ATOM 854 N N . GLU A 1 111 ? 12.745 15.701 -0.430 1.00 94.56 111 GLU A N 1
ATOM 855 C CA . GLU A 1 111 ? 11.448 15.406 0.160 1.00 94.56 111 GLU A CA 1
ATOM 856 C C . GLU A 1 111 ? 11.277 13.900 0.367 1.00 94.56 111 GLU A C 1
ATOM 858 O O . GLU A 1 111 ? 10.928 13.463 1.462 1.00 94.56 111 GLU A O 1
ATOM 863 N N . PHE A 1 112 ? 11.613 13.091 -0.636 1.00 96.19 112 PHE A N 1
ATOM 864 C CA . PHE A 1 112 ? 11.540 11.640 -0.554 1.00 96.19 112 PHE A CA 1
ATOM 865 C C . PHE A 1 112 ? 12.444 11.075 0.552 1.00 96.19 112 PHE A C 1
ATOM 867 O O . PHE A 1 112 ? 12.005 10.239 1.342 1.00 96.19 112 PHE A O 1
ATOM 874 N N . ARG A 1 113 ? 13.680 11.579 0.688 1.00 94.62 113 ARG A N 1
ATOM 875 C CA . ARG A 1 113 ? 14.565 11.219 1.812 1.00 94.62 113 ARG A CA 1
ATOM 876 C C . ARG A 1 113 ? 13.941 11.552 3.164 1.00 94.62 113 ARG A C 1
ATOM 878 O O . ARG A 1 113 ? 14.087 10.772 4.099 1.00 94.62 113 ARG A O 1
ATOM 885 N N . SER A 1 114 ? 13.223 12.670 3.254 1.00 94.31 114 SER A N 1
ATOM 886 C CA . SER A 1 114 ? 12.493 13.038 4.469 1.00 94.31 114 SER A CA 1
ATOM 887 C C . SER A 1 114 ? 11.346 12.063 4.752 1.00 94.31 114 SER A C 1
ATOM 889 O O . SER A 1 114 ? 11.139 11.697 5.900 1.00 94.31 114 SER A O 1
ATOM 891 N N . LEU A 1 115 ? 10.635 11.571 3.731 1.00 95.06 115 LEU A N 1
ATOM 892 C CA . LEU A 1 115 ? 9.564 10.578 3.911 1.00 95.06 115 LEU A CA 1
ATOM 893 C C . LEU A 1 115 ? 10.075 9.246 4.474 1.00 95.06 115 LEU A C 1
ATOM 895 O O . LEU A 1 115 ? 9.375 8.613 5.263 1.00 95.06 115 LEU A O 1
ATOM 899 N N . LEU A 1 116 ? 11.297 8.835 4.122 1.00 93.25 116 LEU A N 1
ATOM 900 C CA . LEU A 1 116 ? 11.895 7.596 4.631 1.00 93.25 116 LEU A CA 1
ATOM 901 C C . LEU A 1 116 ? 12.126 7.629 6.147 1.00 93.25 116 LEU A C 1
ATOM 903 O O . LEU A 1 116 ? 12.107 6.577 6.789 1.00 93.25 116 LEU A O 1
ATOM 907 N N . THR A 1 117 ? 12.356 8.802 6.741 1.00 93.06 117 THR A N 1
ATOM 908 C CA . THR A 1 117 ? 12.639 8.920 8.183 1.00 93.06 117 THR A CA 1
ATOM 909 C C . THR A 1 117 ? 11.375 8.944 9.036 1.00 93.06 117 THR A C 1
ATOM 911 O O . THR A 1 117 ? 11.447 8.726 10.244 1.00 93.06 117 THR A O 1
ATOM 914 N N . ILE A 1 118 ? 10.208 9.149 8.424 1.00 93.19 118 ILE A N 1
ATOM 915 C CA . ILE A 1 118 ? 8.940 9.269 9.139 1.00 93.19 118 ILE A CA 1
ATOM 916 C C . ILE A 1 118 ? 8.507 7.912 9.688 1.00 93.19 118 ILE A C 1
ATOM 918 O O . ILE A 1 118 ? 8.626 6.872 9.030 1.00 93.19 118 ILE A O 1
ATOM 922 N N . ARG A 1 119 ? 7.992 7.937 10.917 1.00 89.81 119 ARG A N 1
ATOM 923 C CA . ARG A 1 119 ? 7.344 6.809 11.580 1.00 89.81 119 ARG A CA 1
ATOM 924 C C . ARG A 1 119 ? 5.934 7.207 11.978 1.00 89.81 119 ARG A C 1
ATOM 926 O O . ARG A 1 119 ? 5.696 8.329 12.421 1.00 89.81 119 ARG A O 1
ATOM 933 N N . LEU A 1 120 ? 5.013 6.276 11.794 1.00 86.50 120 LEU A N 1
ATOM 934 C CA . LEU A 1 120 ? 3.671 6.342 12.340 1.00 86.50 120 LEU A CA 1
ATOM 935 C C . LEU A 1 120 ? 3.721 6.176 13.870 1.00 86.50 120 LEU A C 1
ATOM 937 O O . LEU A 1 120 ? 4.734 5.749 14.426 1.00 86.50 120 LEU A O 1
ATOM 941 N N . GLN A 1 121 ? 2.623 6.484 14.564 1.00 81.19 121 GLN A N 1
ATOM 942 C CA . GLN A 1 121 ? 2.547 6.353 16.028 1.00 81.19 121 GLN A CA 1
ATOM 943 C C . GLN A 1 121 ? 2.794 4.925 16.530 1.00 81.19 121 GLN A C 1
ATOM 945 O O . GLN A 1 121 ? 3.274 4.740 17.643 1.00 81.19 121 GLN A O 1
ATOM 950 N N . ASN A 1 122 ? 2.507 3.919 15.706 1.00 75.81 122 ASN A N 1
ATOM 951 C CA . ASN A 1 122 ? 2.796 2.515 15.999 1.00 75.81 122 ASN A CA 1
ATOM 952 C C . ASN A 1 122 ? 4.256 2.102 15.704 1.00 75.81 122 ASN A C 1
ATOM 954 O O . ASN A 1 122 ? 4.579 0.921 15.777 1.00 75.81 122 ASN A O 1
ATOM 958 N N . GLY A 1 123 ? 5.134 3.045 15.345 1.00 80.50 123 GLY A N 1
ATOM 959 C CA . GLY A 1 123 ? 6.548 2.794 15.054 1.00 80.50 123 GLY A CA 1
ATOM 960 C C . GLY A 1 123 ? 6.831 2.236 13.654 1.00 80.50 123 GLY A C 1
ATOM 961 O O . GLY A 1 123 ? 7.997 2.030 13.313 1.00 80.50 123 GLY A O 1
ATOM 962 N N . ILE A 1 124 ? 5.803 2.022 12.828 1.00 80.88 124 ILE A N 1
ATOM 963 C CA . ILE A 1 124 ? 5.945 1.528 11.451 1.00 80.88 124 ILE A CA 1
ATOM 964 C C . ILE A 1 124 ? 6.336 2.701 10.530 1.00 80.88 124 ILE A C 1
ATOM 966 O O . ILE A 1 124 ? 5.809 3.806 10.688 1.00 80.88 124 ILE A O 1
ATOM 970 N N . PRO A 1 125 ? 7.273 2.528 9.579 1.00 89.06 125 PRO A N 1
ATOM 971 C CA . PRO A 1 125 ? 7.577 3.550 8.583 1.00 89.06 125 PRO A CA 1
ATOM 972 C C . PRO A 1 125 ? 6.389 3.824 7.660 1.00 89.06 125 PRO A C 1
ATOM 974 O O . PRO A 1 125 ? 5.490 3.000 7.493 1.00 89.06 125 PRO A O 1
ATOM 977 N N . LEU A 1 126 ? 6.413 4.981 6.997 1.00 91.62 126 LEU A N 1
ATOM 978 C CA . LEU A 1 126 ? 5.585 5.141 5.805 1.00 91.62 126 LEU A CA 1
ATOM 979 C C . LEU A 1 126 ? 5.939 4.043 4.797 1.00 91.62 126 LEU A C 1
ATOM 981 O O . LEU A 1 126 ? 7.082 3.607 4.714 1.00 91.62 126 LEU A O 1
ATOM 985 N N . THR A 1 127 ? 4.944 3.608 4.033 1.00 90.12 127 THR A N 1
ATOM 986 C CA . THR A 1 127 ? 5.119 2.610 2.970 1.00 90.12 127 THR A CA 1
ATOM 987 C C . THR A 1 127 ? 5.048 3.273 1.602 1.00 90.12 127 THR A C 1
ATOM 989 O O . THR A 1 127 ? 4.562 4.401 1.463 1.00 90.12 127 THR A O 1
ATOM 992 N N . TRP A 1 128 ? 5.451 2.551 0.554 1.00 92.19 128 TRP A N 1
ATOM 993 C CA . TRP A 1 128 ? 5.319 3.033 -0.822 1.00 92.19 128 TRP A CA 1
ATOM 994 C C . TRP A 1 128 ? 3.873 3.423 -1.173 1.00 92.19 128 TRP A C 1
ATOM 996 O O . TRP A 1 128 ? 3.651 4.423 -1.848 1.00 92.19 128 TRP A O 1
ATOM 1006 N N . ALA A 1 129 ? 2.875 2.706 -0.645 1.00 87.88 129 ALA A N 1
ATOM 1007 C CA . ALA A 1 129 ? 1.467 3.049 -0.833 1.00 87.88 129 ALA A CA 1
ATOM 1008 C C . ALA A 1 129 ? 1.118 4.448 -0.301 1.00 87.88 129 ALA A C 1
ATOM 1010 O O . ALA A 1 129 ? 0.409 5.183 -0.979 1.00 87.88 129 ALA A O 1
ATOM 1011 N N . HIS A 1 130 ? 1.661 4.856 0.851 1.00 93.94 130 HIS A N 1
ATOM 1012 C CA . HIS A 1 130 ? 1.469 6.217 1.357 1.00 93.94 130 HIS A CA 1
ATOM 1013 C C . HIS A 1 130 ? 2.091 7.246 0.414 1.00 93.94 130 HIS A C 1
ATOM 1015 O O . HIS A 1 130 ? 1.457 8.242 0.079 1.00 93.94 130 HIS A O 1
ATOM 1021 N N . VAL A 1 131 ? 3.314 6.989 -0.054 1.00 95.31 131 VAL A N 1
ATOM 1022 C CA . VAL A 1 131 ? 4.031 7.907 -0.946 1.00 95.31 131 VAL A CA 1
ATOM 1023 C C . VAL A 1 131 ? 3.315 8.083 -2.284 1.00 95.31 131 VAL A C 1
ATOM 1025 O O . VAL A 1 131 ? 3.193 9.214 -2.749 1.00 95.31 131 VAL A O 1
ATOM 1028 N N . ARG A 1 132 ? 2.769 7.005 -2.863 1.00 93.88 132 ARG A N 1
ATOM 1029 C CA . ARG A 1 132 ? 1.937 7.076 -4.078 1.00 93.88 132 ARG A CA 1
ATOM 1030 C C . ARG A 1 132 ? 0.754 8.019 -3.888 1.00 93.88 132 ARG A C 1
ATOM 1032 O O . ARG A 1 132 ? 0.535 8.894 -4.718 1.00 93.88 132 ARG A O 1
ATOM 1039 N N . GLN A 1 133 ? 0.053 7.909 -2.760 1.00 93.38 133 GLN A N 1
ATOM 1040 C CA . GLN A 1 133 ? -1.072 8.796 -2.460 1.00 93.38 133 GLN A CA 1
ATOM 1041 C C . GLN A 1 133 ? -0.628 10.249 -2.257 1.00 93.38 133 GLN A C 1
ATOM 1043 O O . GLN A 1 133 ? -1.229 11.170 -2.807 1.00 93.38 133 GLN A O 1
ATOM 1048 N N . LEU A 1 134 ? 0.478 10.471 -1.543 1.00 94.69 134 LEU A N 1
ATOM 1049 C CA . LEU A 1 134 ? 1.041 11.808 -1.341 1.00 94.69 134 LEU A CA 1
ATOM 1050 C C . LEU A 1 134 ? 1.472 12.477 -2.656 1.00 94.69 134 LEU A C 1
ATOM 1052 O O . LEU A 1 134 ? 1.343 13.694 -2.778 1.00 94.69 134 LEU A O 1
ATOM 1056 N N . ALA A 1 135 ? 1.920 11.709 -3.654 1.00 93.94 135 ALA A N 1
ATOM 1057 C CA . ALA A 1 135 ? 2.254 12.235 -4.978 1.00 93.94 135 ALA A CA 1
ATOM 1058 C C . ALA A 1 135 ? 1.033 12.802 -5.730 1.00 93.94 135 ALA A C 1
ATOM 1060 O O . ALA A 1 135 ? 1.198 13.618 -6.635 1.00 93.94 135 ALA A O 1
ATOM 1061 N N . PHE A 1 136 ? -0.202 12.444 -5.363 1.00 89.81 136 PHE A N 1
ATOM 1062 C CA . PHE A 1 136 ? -1.397 13.083 -5.929 1.00 89.81 136 PHE A CA 1
ATOM 1063 C C . PHE A 1 136 ? -1.666 14.485 -5.366 1.00 89.81 136 PHE A C 1
ATOM 1065 O O . PHE A 1 136 ? -2.428 15.240 -5.967 1.00 89.81 136 PHE A O 1
ATOM 1072 N N . VAL A 1 137 ? -1.008 14.871 -4.270 1.00 90.81 137 VAL A N 1
ATOM 1073 C CA . VAL A 1 137 ? -1.092 16.220 -3.702 1.00 90.81 137 VAL A CA 1
ATOM 1074 C C . VAL A 1 137 ? -0.023 17.099 -4.346 1.00 90.81 137 VAL A C 1
ATOM 1076 O O . VAL A 1 137 ? 1.162 16.956 -4.046 1.00 90.81 137 VAL A O 1
ATOM 1079 N N . GLU A 1 138 ? -0.429 17.992 -5.250 1.00 87.06 138 GLU A N 1
ATOM 1080 C CA . GLU A 1 138 ? 0.499 18.812 -6.045 1.00 87.06 138 GLU A CA 1
ATOM 1081 C C . GLU A 1 138 ? 1.230 19.874 -5.213 1.00 87.06 138 GLU A C 1
ATOM 1083 O O . GLU A 1 138 ? 2.426 20.069 -5.406 1.00 87.06 138 GLU A O 1
ATOM 1088 N N . ASP A 1 139 ? 0.548 20.524 -4.262 1.00 88.69 139 ASP A N 1
ATOM 1089 C CA . ASP A 1 139 ? 1.168 21.525 -3.386 1.00 88.69 139 ASP A CA 1
ATOM 1090 C C . ASP A 1 139 ? 1.985 20.848 -2.262 1.00 88.69 139 ASP A C 1
ATOM 1092 O O . ASP A 1 139 ? 1.409 20.168 -1.401 1.00 88.69 139 ASP A O 1
ATOM 1096 N N . PRO A 1 140 ? 3.312 21.074 -2.182 1.00 90.06 140 PRO A N 1
ATO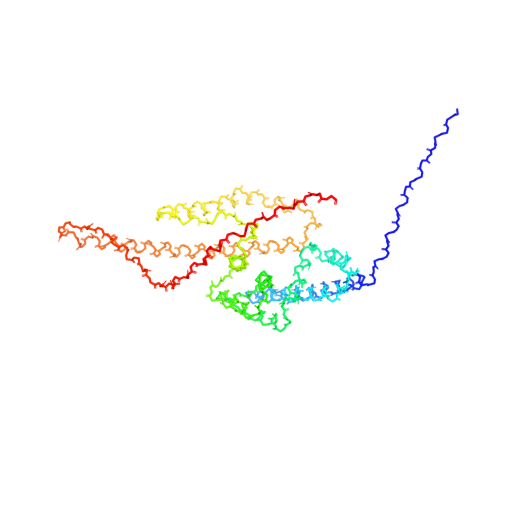M 1097 C CA . PRO A 1 140 ? 4.145 20.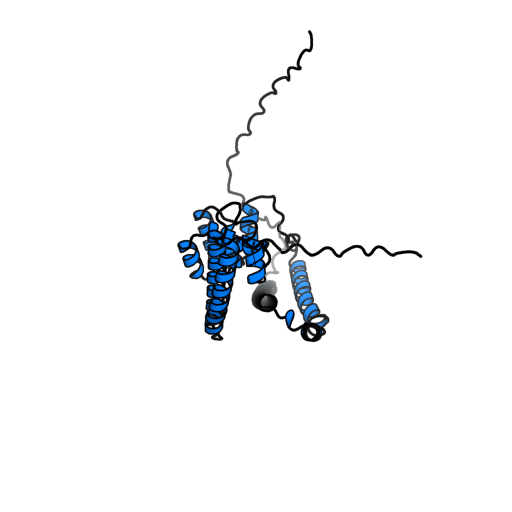532 -1.111 1.00 90.06 140 PRO A CA 1
ATOM 1098 C C . PRO A 1 140 ? 3.701 20.962 0.296 1.00 90.06 140 PRO A C 1
ATOM 1100 O O . PRO A 1 140 ? 3.887 20.216 1.260 1.00 90.06 140 PRO A O 1
ATOM 1103 N N . LYS A 1 141 ? 3.105 22.154 0.458 1.00 90.19 141 LYS A N 1
ATOM 1104 C CA . LYS A 1 141 ? 2.599 22.613 1.764 1.00 90.19 141 LYS A CA 1
ATOM 1105 C C . LYS A 1 141 ? 1.374 21.814 2.196 1.00 90.19 141 LYS A C 1
ATOM 1107 O O . LYS A 1 141 ? 1.296 21.409 3.355 1.00 90.19 141 LYS A O 1
ATOM 1112 N N . GLU A 1 142 ? 0.441 21.565 1.283 1.00 91.69 142 GLU A N 1
ATOM 1113 C CA . GLU A 1 142 ? -0.702 20.672 1.509 1.00 91.69 142 GLU A CA 1
ATOM 1114 C C . GLU A 1 142 ? -0.231 19.250 1.819 1.00 91.69 142 GLU A C 1
ATOM 1116 O O . GLU A 1 142 ? -0.675 18.650 2.798 1.00 91.69 142 GLU A O 1
ATOM 1121 N N . ARG A 1 143 ? 0.737 18.731 1.058 1.00 94.56 143 ARG A N 1
ATOM 1122 C CA . ARG A 1 143 ? 1.286 17.389 1.273 1.00 94.56 143 ARG A CA 1
ATOM 1123 C C . ARG A 1 143 ? 1.884 17.227 2.670 1.00 94.56 143 ARG A C 1
ATOM 1125 O O . ARG A 1 143 ? 1.614 16.227 3.333 1.00 94.56 143 ARG A O 1
ATOM 1132 N N . LYS A 1 144 ? 2.595 18.242 3.180 1.00 93.75 144 LYS A N 1
ATOM 1133 C CA . LYS A 1 144 ? 3.073 18.273 4.577 1.00 93.75 144 LYS A CA 1
ATOM 1134 C C . LYS A 1 144 ? 1.940 18.172 5.603 1.00 93.75 144 LYS A C 1
ATOM 1136 O O . LYS A 1 144 ? 2.118 17.507 6.622 1.00 93.75 144 LYS A O 1
ATOM 1141 N N . LYS A 1 145 ? 0.771 18.773 5.348 1.00 94.00 145 LYS A N 1
ATOM 1142 C CA . LYS A 1 145 ? -0.399 18.623 6.236 1.00 94.00 145 LYS A CA 1
ATOM 1143 C C . LYS A 1 145 ? -0.896 17.179 6.252 1.00 94.00 145 LYS A C 1
ATOM 1145 O O . LYS A 1 145 ? -1.128 16.643 7.331 1.00 94.00 145 LYS A O 1
ATOM 1150 N N . TYR A 1 146 ? -1.006 16.543 5.084 1.00 94.56 146 TYR A N 1
ATOM 1151 C CA . TYR A 1 146 ? -1.408 15.138 4.988 1.00 94.56 146 TYR A CA 1
ATOM 1152 C C . TYR A 1 146 ? -0.416 14.207 5.675 1.00 94.56 146 TYR A C 1
ATOM 1154 O O . TYR A 1 146 ? -0.839 13.326 6.412 1.00 94.56 146 TYR A O 1
ATOM 1162 N N . ILE A 1 147 ? 0.886 14.438 5.510 1.00 95.19 147 ILE A N 1
ATOM 1163 C CA . ILE A 1 147 ? 1.928 13.700 6.234 1.00 95.19 147 ILE A CA 1
ATOM 1164 C C . ILE A 1 147 ? 1.715 13.820 7.748 1.00 95.19 147 ILE A C 1
ATOM 1166 O O . ILE A 1 147 ? 1.689 12.812 8.451 1.00 95.19 147 ILE A O 1
ATOM 1170 N N . ASN A 1 148 ? 1.492 15.037 8.254 1.00 93.38 148 ASN A N 1
ATOM 1171 C CA . ASN A 1 148 ? 1.226 15.247 9.675 1.00 93.38 148 ASN A CA 1
ATOM 1172 C C . ASN A 1 148 ? -0.054 14.533 10.139 1.00 93.38 148 ASN A C 1
ATOM 1174 O O . ASN A 1 148 ? -0.073 13.941 11.215 1.00 93.38 148 ASN A O 1
ATOM 1178 N N . TRP A 1 149 ? -1.123 14.534 9.339 1.00 90.81 149 TRP A N 1
ATOM 1179 C CA . TRP A 1 149 ? -2.342 13.781 9.657 1.00 90.81 149 TRP A CA 1
ATOM 1180 C C . TRP A 1 149 ? -2.128 12.274 9.645 1.00 90.81 149 TRP A C 1
ATOM 1182 O O . TRP A 1 149 ? -2.617 11.601 10.544 1.00 90.81 149 TRP A O 1
ATOM 1192 N N . VAL A 1 150 ? -1.368 11.752 8.686 1.00 93.25 150 VAL A N 1
ATOM 1193 C CA . VAL A 1 150 ? -1.028 10.329 8.612 1.00 93.25 150 VAL A CA 1
ATOM 1194 C C . VAL A 1 150 ? -0.293 9.883 9.869 1.00 93.25 150 VAL A C 1
ATOM 1196 O O . VAL A 1 150 ? -0.674 8.880 10.465 1.00 93.25 150 VAL A O 1
ATOM 1199 N N . VAL A 1 151 ? 0.683 10.668 10.330 1.00 91.00 151 VAL A N 1
ATOM 1200 C CA . VAL A 1 151 ? 1.423 10.380 11.566 1.00 91.00 151 VAL A CA 1
ATOM 1201 C C . VAL A 1 151 ? 0.522 10.505 12.795 1.00 91.00 151 VAL A C 1
ATOM 1203 O O . VAL A 1 151 ? 0.433 9.575 13.589 1.00 91.00 151 VAL A O 1
ATOM 1206 N N . THR A 1 152 ? -0.175 11.632 12.954 1.00 86.69 152 THR A N 1
ATOM 1207 C CA . THR A 1 152 ? -0.955 11.933 14.173 1.00 86.69 152 THR A CA 1
ATOM 1208 C C . THR A 1 152 ? -2.213 11.087 14.335 1.00 86.69 152 THR A C 1
ATOM 1210 O O . THR A 1 152 ? -2.628 10.834 15.462 1.00 86.69 152 THR A O 1
ATOM 1213 N N . LYS A 1 153 ? -2.832 10.664 13.230 1.00 83.69 153 LYS A N 1
ATOM 1214 C CA . LYS A 1 153 ? -4.049 9.840 13.227 1.00 83.69 153 LYS A CA 1
ATOM 1215 C C . LYS A 1 153 ? -3.771 8.372 12.922 1.00 83.69 153 LYS A C 1
ATOM 1217 O O . LYS A 1 153 ? -4.719 7.595 12.833 1.00 83.69 153 LYS A O 1
ATOM 1222 N N . ASN A 1 154 ? -2.501 8.012 12.732 1.00 85.31 154 ASN A N 1
ATOM 1223 C CA . ASN A 1 154 ? -2.069 6.672 12.356 1.00 85.31 154 ASN A CA 1
ATOM 1224 C C . ASN A 1 154 ? -2.828 6.135 11.123 1.00 85.31 154 ASN A C 1
ATOM 1226 O O . ASN A 1 154 ? -3.328 5.010 11.128 1.00 85.31 154 ASN A O 1
ATOM 1230 N N . TRP A 1 155 ? -2.994 6.975 10.092 1.00 85.88 155 TRP A N 1
ATOM 1231 C CA . TRP A 1 155 ? -3.773 6.603 8.909 1.00 85.88 155 TRP A CA 1
ATOM 1232 C C . TRP A 1 155 ? -3.050 5.582 8.042 1.00 85.88 155 TRP A C 1
ATOM 1234 O O . TRP A 1 155 ? -1.859 5.699 7.779 1.00 85.88 155 TRP A O 1
ATOM 1244 N N . THR A 1 156 ? -3.828 4.639 7.520 1.00 85.38 156 THR A N 1
ATOM 1245 C CA . THR A 1 156 ? -3.422 3.761 6.420 1.00 85.38 156 THR A CA 1
ATOM 1246 C C . THR A 1 156 ? -3.399 4.518 5.089 1.00 85.38 156 THR A C 1
ATOM 1248 O O . THR A 1 156 ? -4.077 5.537 4.920 1.00 85.38 156 THR A O 1
ATOM 1251 N N . ALA A 1 157 ? -2.697 3.973 4.091 1.00 84.12 157 ALA A N 1
ATOM 1252 C CA . ALA A 1 157 ? -2.665 4.541 2.743 1.00 84.12 157 ALA A CA 1
ATOM 1253 C C . ALA A 1 157 ? -4.069 4.678 2.119 1.00 84.12 157 ALA A C 1
ATOM 1255 O O . ALA A 1 157 ? -4.328 5.665 1.439 1.00 84.12 157 ALA A O 1
ATOM 1256 N N . ASN A 1 158 ? -4.995 3.758 2.413 1.00 80.69 158 ASN A N 1
ATOM 1257 C CA . ASN A 1 158 ? -6.381 3.824 1.930 1.00 80.69 158 ASN A CA 1
ATOM 1258 C C . ASN A 1 158 ? -7.170 4.971 2.579 1.00 80.69 158 ASN A C 1
ATOM 1260 O O . ASN A 1 158 ? -7.976 5.629 1.927 1.00 80.69 158 ASN A O 1
ATOM 1264 N N . GLN A 1 159 ? -6.951 5.228 3.873 1.00 82.62 159 GLN A N 1
ATOM 1265 C CA . GLN A 1 159 ? -7.579 6.364 4.559 1.00 82.62 159 GLN A CA 1
ATOM 1266 C C . GLN A 1 159 ? -7.029 7.692 4.037 1.00 82.62 159 GLN A C 1
ATOM 1268 O O . GLN A 1 159 ? -7.791 8.636 3.841 1.00 82.62 159 GLN A O 1
ATOM 1273 N N . LEU A 1 160 ? -5.724 7.744 3.763 1.00 90.50 160 LEU A N 1
ATOM 1274 C CA . LEU A 1 160 ? -5.093 8.885 3.113 1.00 90.50 160 LEU A CA 1
ATOM 1275 C C . LEU A 1 160 ? -5.660 9.121 1.703 1.00 90.50 160 LEU A C 1
ATOM 1277 O O . LEU A 1 160 ? -6.024 10.249 1.383 1.00 90.50 160 LEU A O 1
ATOM 1281 N N . GLU A 1 161 ? -5.776 8.072 0.885 1.00 88.19 161 GLU A N 1
ATOM 1282 C CA . GLU A 1 161 ? -6.397 8.133 -0.445 1.00 88.19 161 GLU A CA 1
ATOM 1283 C C . GLU A 1 161 ? -7.829 8.666 -0.373 1.00 88.19 161 GLU A C 1
ATOM 1285 O O . GLU A 1 161 ? -8.208 9.564 -1.129 1.00 88.19 161 GLU A O 1
ATOM 1290 N N . LEU A 1 162 ? -8.629 8.140 0.558 1.00 85.00 162 LEU A N 1
ATOM 1291 C CA . LEU A 1 162 ? -10.009 8.570 0.755 1.00 85.00 162 LEU A CA 1
ATOM 1292 C C . LEU A 1 162 ? -10.079 10.056 1.125 1.00 85.00 162 LEU A C 1
ATOM 1294 O O . LEU A 1 162 ? -10.910 10.785 0.587 1.00 85.00 162 LEU A O 1
ATOM 1298 N N . GLU A 1 163 ? -9.201 10.522 2.011 1.00 86.38 163 GLU A N 1
ATOM 1299 C CA . GLU A 1 163 ? -9.175 11.929 2.404 1.00 86.38 163 GLU A CA 1
ATOM 1300 C C . GLU A 1 163 ? -8.766 12.830 1.227 1.00 86.38 163 GLU A C 1
ATOM 1302 O O . GLU A 1 163 ? -9.470 13.798 0.932 1.00 86.38 163 GLU A O 1
ATOM 1307 N N . ILE A 1 164 ? -7.682 12.492 0.517 1.00 86.81 164 ILE A N 1
ATOM 1308 C CA . ILE A 1 164 ? -7.192 13.256 -0.643 1.00 86.81 164 ILE A CA 1
ATOM 1309 C C . ILE A 1 164 ? -8.263 13.312 -1.740 1.00 86.81 164 ILE A C 1
ATOM 1311 O O . ILE A 1 164 ? -8.571 14.389 -2.255 1.00 86.81 164 ILE A O 1
ATOM 1315 N N . SER A 1 165 ? -8.879 12.174 -2.069 1.00 81.69 165 SER A N 1
ATOM 1316 C CA . SER A 1 165 ? -9.928 12.098 -3.095 1.00 81.69 165 SER A CA 1
ATOM 1317 C C . SER A 1 165 ? -11.196 12.857 -2.694 1.00 81.69 165 SER A C 1
ATOM 1319 O O . SER A 1 165 ? -11.762 13.573 -3.520 1.00 81.69 165 SER A O 1
ATOM 1321 N N . SER A 1 166 ? -11.603 12.793 -1.420 1.00 74.50 166 SER A N 1
ATOM 1322 C CA . SER A 1 166 ? -12.793 13.498 -0.920 1.00 74.50 166 SER A CA 1
ATOM 1323 C C . SER A 1 166 ? -12.679 15.026 -0.972 1.00 74.50 166 SER A C 1
ATOM 1325 O O . SER A 1 166 ? -13.695 15.711 -1.087 1.00 74.50 166 SER A O 1
ATOM 1327 N N . ARG A 1 167 ? -11.453 15.562 -0.913 1.00 68.00 167 ARG A N 1
ATOM 1328 C CA . ARG A 1 167 ? -11.169 17.005 -0.973 1.00 68.00 167 ARG A CA 1
ATOM 1329 C C . ARG A 1 167 ? -10.796 17.486 -2.375 1.00 68.00 167 ARG A C 1
ATOM 1331 O O . ARG A 1 167 ? -10.989 18.662 -2.670 1.00 68.00 167 ARG A O 1
ATOM 1338 N N . GLY A 1 168 ? -10.266 16.594 -3.213 1.00 53.50 168 GLY A N 1
ATOM 1339 C CA . GLY A 1 168 ? -9.704 16.919 -4.522 1.00 53.50 168 GLY A CA 1
ATOM 1340 C C . GLY A 1 168 ? -10.714 17.015 -5.663 1.00 53.50 168 GLY A C 1
ATOM 1341 O O . GLY A 1 168 ? -10.504 17.834 -6.544 1.00 53.50 168 GLY A O 1
ATOM 1342 N N . ASN A 1 169 ? -11.793 16.223 -5.676 1.00 41.28 169 ASN A N 1
ATOM 1343 C CA . ASN A 1 169 ? -12.870 16.307 -6.671 1.00 41.28 169 ASN A CA 1
ATOM 1344 C C . ASN A 1 169 ? -14.035 15.391 -6.264 1.00 41.28 169 ASN A C 1
ATOM 1346 O O . ASN A 1 169 ? -13.846 14.193 -6.078 1.00 41.28 169 ASN A O 1
ATOM 1350 N N . ALA A 1 170 ? -15.269 15.902 -6.265 1.00 42.31 170 ALA A N 1
ATOM 1351 C CA . ALA A 1 170 ? -16.504 15.114 -6.135 1.00 42.31 170 ALA A CA 1
ATOM 1352 C C . ALA A 1 170 ? -16.787 14.178 -7.343 1.00 42.31 170 ALA A C 1
ATOM 1354 O O . ALA A 1 170 ? -17.929 13.795 -7.582 1.00 42.31 170 ALA A O 1
ATOM 1355 N N . ALA A 1 171 ? -15.773 13.827 -8.138 1.00 41.94 171 ALA A N 1
ATOM 1356 C CA . ALA A 1 171 ? -15.918 13.100 -9.393 1.00 41.94 171 ALA A CA 1
ATOM 1357 C C . ALA A 1 171 ? -14.656 12.290 -9.732 1.00 41.94 171 ALA A C 1
ATOM 1359 O O . ALA A 1 171 ? -13.951 12.566 -10.695 1.00 41.94 171 ALA A O 1
ATOM 1360 N N . SER A 1 172 ? -14.354 11.274 -8.935 1.00 38.09 172 SER A N 1
ATOM 1361 C CA . SER A 1 172 ? -13.579 10.120 -9.394 1.00 38.09 172 SER A CA 1
ATOM 1362 C C . SER A 1 172 ? -13.911 8.980 -8.457 1.00 38.09 172 SER A C 1
ATOM 1364 O O . SER A 1 172 ? -13.457 8.958 -7.319 1.00 38.09 172 SER A O 1
ATOM 1366 N N . ASN A 1 173 ? -14.784 8.090 -8.918 1.00 38.12 173 ASN A N 1
ATOM 1367 C CA . ASN A 1 173 ? -15.258 6.945 -8.162 1.00 38.12 173 ASN A CA 1
ATOM 1368 C C . ASN A 1 173 ? -14.054 6.031 -7.864 1.00 38.12 173 ASN A C 1
ATOM 1370 O O . ASN A 1 173 ? -13.544 5.405 -8.801 1.00 38.12 173 ASN A O 1
ATOM 1374 N N . PRO A 1 174 ? -13.562 5.951 -6.611 1.00 45.22 174 PRO A N 1
ATOM 1375 C CA . PRO A 1 174 ? -12.507 5.014 -6.274 1.00 45.22 174 PRO A CA 1
ATOM 1376 C C . PRO A 1 174 ? -13.080 3.620 -6.517 1.00 45.22 174 PRO A C 1
ATOM 1378 O O . PRO A 1 174 ? -14.178 3.299 -6.046 1.00 45.22 174 PRO A O 1
ATOM 1381 N N . ARG A 1 175 ? -12.375 2.796 -7.296 1.00 42.84 175 ARG A N 1
ATOM 1382 C CA . ARG A 1 175 ? -12.702 1.373 -7.447 1.00 42.84 175 ARG A CA 1
ATOM 1383 C C . ARG A 1 175 ? -12.562 0.739 -6.063 1.00 42.84 175 ARG A C 1
ATOM 1385 O O . ARG A 1 175 ? -11.465 0.409 -5.637 1.00 42.84 175 ARG A O 1
ATOM 1392 N N . GLY A 1 176 ? -13.674 0.688 -5.338 1.00 43.09 176 GLY A N 1
ATOM 1393 C CA . GLY A 1 176 ? -13.699 0.422 -3.902 1.00 43.09 176 GLY A CA 1
ATOM 1394 C C . GLY A 1 176 ? -14.813 1.137 -3.136 1.00 43.09 176 GLY A C 1
ATOM 1395 O O . GLY A 1 176 ? -14.872 1.006 -1.917 1.00 43.09 176 GLY A O 1
ATOM 1396 N N . SER A 1 177 ? -15.723 1.865 -3.798 1.00 39.38 177 SER A N 1
ATOM 1397 C CA . SER A 1 177 ? -16.942 2.353 -3.144 1.00 39.38 177 SER A CA 1
ATOM 1398 C C . SER A 1 177 ? -17.936 1.208 -2.909 1.00 39.38 177 SER A C 1
ATOM 1400 O O . SER A 1 177 ? -18.989 1.106 -3.534 1.00 39.38 177 SER A O 1
ATOM 1402 N N . GLY A 1 178 ? -17.613 0.341 -1.950 1.00 44.44 178 GLY A N 1
ATOM 1403 C CA . GLY A 1 178 ? -18.670 -0.175 -1.097 1.00 44.44 178 GLY A CA 1
ATOM 1404 C C . GLY A 1 178 ? -19.361 1.023 -0.444 1.00 44.44 178 GLY A C 1
ATOM 1405 O O . GLY A 1 178 ? -18.711 2.016 -0.095 1.00 44.44 178 GLY A O 1
ATOM 1406 N N . ARG A 1 179 ? -20.687 0.954 -0.300 1.00 42.19 179 ARG A N 1
ATOM 1407 C CA . ARG A 1 179 ? -21.450 1.911 0.510 1.00 42.19 179 ARG A CA 1
ATOM 1408 C C . ARG A 1 179 ? -20.698 2.115 1.828 1.00 42.19 179 ARG A C 1
ATOM 1410 O O . ARG A 1 179 ? -20.329 1.122 2.459 1.00 42.19 179 ARG A O 1
ATOM 1417 N N . LYS A 1 180 ? -20.450 3.376 2.222 1.00 54.53 180 LYS A N 1
ATOM 1418 C CA . LYS A 1 180 ? -19.860 3.693 3.537 1.00 54.53 180 LYS A CA 1
ATOM 1419 C C . LYS A 1 180 ? -20.541 2.811 4.577 1.00 54.53 180 LYS A C 1
ATOM 1421 O O . LYS A 1 180 ? -21.773 2.741 4.568 1.00 54.53 180 LYS A O 1
ATOM 1426 N N . ALA A 1 181 ? -19.754 2.125 5.408 1.00 59.81 181 ALA A N 1
ATOM 1427 C CA . ALA A 1 181 ? -20.302 1.276 6.457 1.00 59.81 181 ALA A CA 1
ATOM 1428 C C . ALA A 1 181 ? -21.302 2.118 7.256 1.00 59.81 181 ALA A C 1
ATOM 1430 O O . ALA A 1 181 ? -20.930 3.134 7.844 1.00 59.81 181 ALA A O 1
ATOM 1431 N N . ALA A 1 182 ? -22.582 1.758 7.160 1.00 68.50 182 ALA A N 1
ATOM 1432 C CA . ALA A 1 182 ? -23.626 2.474 7.865 1.00 68.50 182 ALA A CA 1
ATOM 1433 C C . ALA A 1 182 ? -23.361 2.309 9.360 1.00 68.50 182 ALA A C 1
ATOM 1435 O O . ALA A 1 182 ? -23.082 1.198 9.812 1.00 68.50 182 ALA A O 1
ATOM 1436 N N . ILE A 1 183 ? -23.414 3.413 10.102 1.00 75.88 183 ILE A N 1
ATOM 1437 C CA . ILE A 1 183 ? -23.389 3.361 11.560 1.00 75.88 183 ILE A CA 1
ATOM 1438 C C . ILE A 1 183 ? -24.713 2.704 11.969 1.00 75.88 183 ILE A C 1
ATOM 1440 O O . ILE A 1 183 ? -25.758 3.235 11.603 1.00 75.88 183 ILE A O 1
ATOM 1444 N N . PRO A 1 184 ? -24.701 1.548 12.651 1.00 81.81 184 PRO A N 1
ATOM 1445 C CA . PRO A 1 184 ? -25.932 0.906 13.088 1.00 81.81 184 PRO A CA 1
ATOM 1446 C C . PRO A 1 184 ? -26.710 1.807 14.053 1.00 81.81 184 PRO A C 1
ATOM 1448 O O . PRO A 1 184 ? -26.120 2.390 14.961 1.00 81.81 184 PRO A O 1
ATOM 1451 N N . ASP A 1 185 ? -28.032 1.870 13.888 1.00 77.62 185 ASP A N 1
ATOM 1452 C CA . ASP A 1 185 ? -28.906 2.791 14.637 1.00 77.62 185 ASP A CA 1
ATOM 1453 C C . ASP A 1 185 ? -29.023 2.447 16.132 1.00 77.62 185 ASP A C 1
ATOM 1455 O O . ASP A 1 185 ? -29.489 3.252 16.936 1.00 77.62 185 ASP A O 1
ATOM 1459 N N . THR A 1 186 ? -28.610 1.237 16.527 1.00 85.62 186 THR A N 1
ATOM 1460 C CA . THR A 1 186 ? -28.680 0.766 17.914 1.00 85.62 186 THR A CA 1
ATOM 1461 C C . THR A 1 186 ? -27.410 0.033 18.333 1.00 85.62 186 THR A C 1
ATOM 1463 O O . THR A 1 186 ? -26.714 -0.579 17.519 1.00 85.62 186 THR A O 1
ATOM 1466 N N . PHE A 1 187 ? -27.142 0.024 19.642 1.00 79.12 187 PHE A N 1
ATOM 1467 C CA . PHE A 1 187 ? -26.025 -0.723 20.223 1.00 79.12 187 PHE A CA 1
ATOM 1468 C C . PHE A 1 187 ? -26.103 -2.229 19.909 1.00 79.12 187 PHE A C 1
ATOM 1470 O O . PHE A 1 187 ? -25.110 -2.827 19.509 1.00 79.12 187 PHE A O 1
ATOM 1477 N N . ASN A 1 188 ? -27.295 -2.832 19.974 1.00 78.19 188 ASN A N 1
ATOM 1478 C CA . ASN A 1 188 ? -27.487 -4.241 19.607 1.00 78.19 188 ASN A CA 1
ATOM 1479 C C . ASN A 1 188 ? -27.238 -4.502 18.115 1.00 78.19 188 ASN A C 1
ATOM 1481 O O . ASN A 1 188 ? -26.664 -5.529 17.759 1.00 78.19 188 ASN A O 1
ATOM 1485 N N . ALA A 1 189 ? -27.627 -3.576 17.233 1.00 72.88 189 ALA A N 1
ATOM 1486 C CA . ALA A 1 189 ? -27.312 -3.685 15.811 1.00 72.88 189 ALA A CA 1
ATOM 1487 C C . ALA A 1 189 ? -25.797 -3.576 15.551 1.00 72.88 189 ALA A C 1
ATOM 1489 O O . ALA A 1 189 ? -25.273 -4.277 14.683 1.00 72.88 189 ALA A O 1
ATOM 1490 N N . MET A 1 190 ? -25.078 -2.767 16.338 1.00 82.31 190 MET A N 1
ATOM 1491 C CA . MET A 1 190 ? -23.613 -2.718 16.312 1.00 82.31 190 MET A CA 1
ATOM 1492 C C . MET A 1 190 ? -22.992 -4.058 16.720 1.00 82.31 190 MET A C 1
ATOM 1494 O O . MET A 1 190 ? -22.158 -4.578 15.981 1.00 82.31 190 MET A O 1
ATOM 1498 N N . LEU A 1 191 ? -23.435 -4.652 17.834 1.00 81.69 191 LEU A N 1
ATOM 1499 C CA . LEU A 1 191 ? -22.935 -5.954 18.296 1.00 81.69 191 LEU A CA 1
ATOM 1500 C C . LEU A 1 191 ? -23.165 -7.060 17.257 1.00 81.69 191 LEU A C 1
ATOM 1502 O O . LEU A 1 191 ? -22.219 -7.752 16.894 1.00 81.69 191 LEU A O 1
ATOM 1506 N N . ARG A 1 192 ? -24.377 -7.156 16.693 1.00 80.62 192 ARG A N 1
ATOM 1507 C CA . ARG A 1 192 ? -24.697 -8.123 15.625 1.00 80.62 192 ARG A CA 1
ATOM 1508 C C . ARG A 1 192 ? -23.834 -7.931 14.379 1.00 80.62 192 ARG A C 1
ATOM 1510 O O . ARG A 1 192 ? -23.424 -8.902 13.746 1.00 80.62 192 ARG A O 1
ATOM 1517 N N . THR A 1 193 ? -23.552 -6.680 14.012 1.00 80.19 193 THR A N 1
ATOM 1518 C CA . THR A 1 193 ? -22.691 -6.371 12.860 1.00 80.19 193 THR A CA 1
ATOM 1519 C C . THR A 1 193 ? -21.256 -6.832 13.102 1.00 80.19 193 THR A C 1
ATOM 1521 O O . THR A 1 193 ? -20.630 -7.382 12.197 1.00 80.19 193 THR A O 1
ATOM 1524 N N . ILE A 1 194 ? -20.734 -6.617 14.312 1.00 83.25 194 ILE A N 1
ATOM 1525 C CA . ILE A 1 194 ? -19.400 -7.078 14.716 1.00 83.25 194 ILE A CA 1
ATOM 1526 C C . ILE A 1 194 ? -19.338 -8.608 14.696 1.00 83.25 194 ILE A C 1
ATOM 1528 O O . ILE A 1 194 ? -18.447 -9.167 14.061 1.00 83.25 194 ILE A O 1
ATOM 1532 N N . GLU A 1 195 ? -20.311 -9.270 15.322 1.00 80.69 195 GLU A N 1
ATOM 1533 C CA . GLU A 1 195 ? -20.426 -10.731 15.374 1.00 80.69 195 GLU A CA 1
ATOM 1534 C C . GLU A 1 195 ? -20.462 -11.349 13.970 1.00 80.69 195 GLU A C 1
ATOM 1536 O O . GLU A 1 195 ? -19.675 -12.237 13.657 1.00 80.69 195 GLU A O 1
ATOM 1541 N N . THR A 1 196 ? -21.303 -10.815 13.080 1.00 81.88 196 THR A N 1
ATOM 1542 C CA . THR A 1 196 ? -21.416 -11.297 11.693 1.00 81.88 196 THR A CA 1
ATOM 1543 C C . THR A 1 196 ? -20.080 -11.213 10.953 1.00 81.88 196 THR A C 1
ATOM 1545 O O . THR A 1 196 ? -19.710 -12.130 10.222 1.00 81.88 196 THR A O 1
ATOM 1548 N N . ARG A 1 197 ? -19.331 -10.118 11.138 1.00 82.94 197 ARG A N 1
ATOM 1549 C CA . ARG A 1 197 ? -18.025 -9.928 10.489 1.00 82.94 197 ARG A CA 1
ATOM 1550 C C . ARG A 1 197 ? -16.963 -10.868 11.053 1.00 82.94 197 ARG A C 1
ATOM 1552 O O . ARG A 1 197 ? -16.202 -11.428 10.270 1.00 82.94 197 ARG A O 1
ATOM 1559 N N . ALA A 1 198 ? -16.933 -11.053 12.372 1.00 78.81 198 ALA A N 1
ATOM 1560 C CA . ALA A 1 198 ? -16.022 -11.992 13.021 1.00 78.81 198 ALA A CA 1
ATOM 1561 C C . ALA A 1 198 ? -16.283 -13.434 12.550 1.00 78.81 198 ALA A C 1
ATOM 1563 O O . ALA A 1 198 ? -15.354 -14.117 12.121 1.00 78.81 198 ALA A O 1
ATOM 1564 N N . ASN A 1 199 ? -17.553 -13.848 12.519 1.00 79.12 199 ASN A N 1
ATOM 1565 C CA . ASN A 1 199 ? -17.957 -15.168 12.032 1.00 79.12 199 ASN A CA 1
ATOM 1566 C C . ASN A 1 199 ? -17.621 -15.366 10.551 1.00 79.12 199 ASN A C 1
ATOM 1568 O O . ASN A 1 199 ? -17.189 -16.445 10.169 1.00 79.12 199 ASN A O 1
ATOM 1572 N N . GLY A 1 200 ? -17.773 -14.333 9.716 1.00 81.56 200 GLY A N 1
ATOM 1573 C CA . GLY A 1 200 ? -17.419 -14.414 8.297 1.00 81.56 200 GLY A CA 1
ATOM 1574 C C . GLY A 1 200 ? -15.942 -14.742 8.067 1.00 81.56 200 GLY A C 1
ATOM 1575 O O . GLY A 1 200 ? -15.629 -15.579 7.227 1.00 81.56 200 GLY A O 1
ATOM 1576 N N . ILE A 1 201 ? -15.043 -14.127 8.841 1.00 84.00 201 ILE A N 1
ATOM 1577 C CA . ILE A 1 201 ? -13.601 -14.407 8.768 1.00 84.00 201 ILE A CA 1
ATOM 1578 C C . ILE A 1 201 ? -13.306 -15.832 9.250 1.00 84.00 201 ILE A C 1
ATOM 1580 O O . ILE A 1 201 ? -12.607 -16.572 8.564 1.00 84.00 201 ILE A O 1
ATOM 1584 N N . ALA A 1 202 ? -13.865 -16.226 10.397 1.00 80.31 202 ALA A N 1
ATOM 1585 C CA . ALA A 1 202 ? -13.642 -17.554 10.966 1.00 80.31 202 ALA A CA 1
ATOM 1586 C C . ALA A 1 202 ? -14.170 -18.680 10.060 1.00 80.31 202 ALA A C 1
ATOM 1588 O O . ALA A 1 202 ? -13.481 -19.674 9.853 1.00 80.31 202 ALA A O 1
ATOM 1589 N N . ASN A 1 203 ? -15.362 -18.506 9.483 1.00 83.00 203 ASN A N 1
ATOM 1590 C CA . ASN A 1 203 ? -15.945 -19.473 8.556 1.00 83.00 203 ASN A CA 1
ATOM 1591 C C . ASN A 1 203 ? -15.134 -19.563 7.263 1.00 83.00 203 ASN A C 1
ATOM 1593 O O . ASN A 1 203 ? -14.877 -20.660 6.802 1.00 83.00 203 ASN A O 1
ATOM 1597 N N . TYR A 1 204 ? -14.683 -18.441 6.692 1.00 84.94 204 TYR A N 1
ATOM 1598 C CA . TYR A 1 204 ? -13.861 -18.492 5.480 1.00 84.94 204 TYR A CA 1
ATOM 1599 C C . TYR A 1 204 ? -12.513 -19.185 5.723 1.00 84.94 204 TYR A C 1
ATOM 1601 O O . TYR A 1 204 ? -12.067 -19.955 4.879 1.00 84.94 204 TYR A O 1
ATOM 1609 N N . GLN A 1 205 ? -11.875 -18.946 6.875 1.00 84.94 205 GLN A N 1
ATOM 1610 C CA . GLN A 1 205 ? -10.658 -19.671 7.242 1.00 84.94 205 GLN A CA 1
ATOM 1611 C C . GLN A 1 205 ? -10.923 -21.180 7.288 1.00 84.94 205 GLN A C 1
ATOM 1613 O O . GLN A 1 205 ? -10.277 -21.924 6.561 1.00 84.94 205 GLN A O 1
ATOM 1618 N N . ARG A 1 206 ? -11.913 -21.603 8.082 1.00 83.69 206 ARG A N 1
ATOM 1619 C CA . ARG A 1 206 ? -12.231 -23.019 8.292 1.00 83.69 206 ARG A CA 1
ATOM 1620 C C . ARG A 1 206 ? -12.709 -23.720 7.019 1.00 83.69 206 ARG A C 1
ATOM 1622 O O . ARG A 1 206 ? -12.250 -24.807 6.723 1.00 83.69 206 ARG A O 1
ATOM 1629 N N . ASP A 1 207 ? -13.651 -23.112 6.302 1.00 86.62 207 ASP A N 1
ATOM 1630 C CA . ASP A 1 207 ? -14.409 -23.775 5.231 1.00 86.62 207 ASP A CA 1
ATOM 1631 C C . ASP A 1 207 ? -13.769 -23.587 3.844 1.00 86.62 207 ASP A C 1
ATOM 1633 O O . ASP A 1 207 ? -14.241 -24.166 2.869 1.00 86.62 207 ASP A O 1
ATOM 1637 N N . VAL A 1 208 ? -12.768 -22.706 3.714 1.00 85.38 208 VAL A N 1
ATOM 1638 C CA . VAL A 1 208 ? -12.135 -22.402 2.419 1.00 85.38 208 VAL A CA 1
ATOM 1639 C C . VAL A 1 208 ? -10.620 -22.448 2.495 1.00 85.38 208 VAL A C 1
ATOM 1641 O O . VAL A 1 208 ? -9.994 -23.046 1.628 1.00 85.38 208 VAL A O 1
ATOM 1644 N N . VAL A 1 209 ? -10.006 -21.780 3.474 1.00 86.75 209 VAL A N 1
ATOM 1645 C CA . VAL A 1 209 ? -8.540 -21.696 3.528 1.00 86.75 209 VAL A CA 1
ATOM 1646 C C . VAL A 1 209 ? -7.951 -23.025 3.980 1.00 86.75 209 VAL A C 1
ATOM 1648 O O . VAL A 1 209 ? -7.133 -23.575 3.252 1.00 86.75 209 VAL A O 1
ATOM 1651 N N . ASP A 1 210 ? -8.392 -23.548 5.124 1.00 87.25 210 ASP A N 1
ATOM 1652 C CA . ASP A 1 210 ? -7.843 -24.774 5.715 1.00 87.25 210 ASP A CA 1
ATOM 1653 C C . ASP A 1 210 ? -8.019 -25.990 4.787 1.00 87.25 210 ASP A C 1
ATOM 1655 O O . ASP A 1 210 ? -7.125 -26.827 4.702 1.00 87.25 210 ASP A O 1
ATOM 1659 N N . ASP A 1 211 ? -9.126 -26.047 4.039 1.00 86.19 211 ASP A N 1
ATOM 1660 C CA . ASP A 1 211 ? -9.450 -27.179 3.161 1.00 86.19 211 ASP A CA 1
ATOM 1661 C C . ASP A 1 211 ? -8.808 -27.098 1.761 1.00 86.19 211 ASP A C 1
ATOM 1663 O O . ASP A 1 211 ? -8.686 -28.124 1.094 1.00 86.19 211 ASP A O 1
ATOM 1667 N N . HIS A 1 212 ? -8.415 -25.910 1.276 1.00 88.19 212 HIS A N 1
ATOM 1668 C CA . HIS A 1 212 ? -8.021 -25.739 -0.135 1.00 88.19 212 HIS A CA 1
ATOM 1669 C C . HIS A 1 212 ? -6.684 -25.039 -0.378 1.00 88.19 212 HIS A C 1
ATOM 1671 O O . HIS A 1 212 ? -6.189 -25.074 -1.507 1.00 88.19 212 HIS A O 1
ATOM 1677 N N . ILE A 1 213 ? -6.094 -24.355 0.610 1.00 91.06 213 ILE A N 1
ATOM 1678 C CA . ILE A 1 213 ? -4.906 -23.535 0.338 1.00 91.06 213 ILE A CA 1
ATOM 1679 C C . ILE A 1 213 ? -3.698 -24.375 -0.082 1.00 91.06 213 ILE A C 1
ATOM 1681 O O . ILE A 1 213 ? -2.999 -23.984 -1.015 1.00 91.06 213 ILE A O 1
ATOM 1685 N N . ASP A 1 214 ? -3.506 -25.543 0.529 1.00 89.94 214 ASP A N 1
ATOM 1686 C CA . ASP A 1 214 ? -2.388 -26.435 0.216 1.00 89.94 214 ASP A CA 1
ATOM 1687 C C . ASP A 1 214 ? -2.531 -27.035 -1.190 1.00 89.94 214 ASP A C 1
ATOM 1689 O O . ASP A 1 214 ? -1.586 -26.993 -1.973 1.00 89.94 214 ASP A O 1
ATOM 1693 N N . GLU A 1 215 ? -3.737 -27.464 -1.582 1.00 91.56 215 GLU A N 1
ATOM 1694 C CA . GLU A 1 215 ? -4.004 -27.956 -2.944 1.00 91.56 215 GLU A CA 1
ATOM 1695 C C . GLU A 1 215 ? -3.726 -26.883 -4.011 1.00 91.56 215 GLU A C 1
ATOM 1697 O O . GLU A 1 215 ? -3.189 -27.172 -5.083 1.00 91.56 215 GLU A O 1
ATOM 1702 N N . LEU A 1 216 ? -4.074 -25.624 -3.724 1.00 91.31 216 LEU A N 1
ATOM 1703 C CA . LEU A 1 216 ? -3.810 -24.496 -4.619 1.00 91.31 216 LEU A CA 1
ATOM 1704 C C . LEU A 1 216 ? -2.318 -24.154 -4.709 1.00 91.31 216 LEU A C 1
ATOM 1706 O O . LEU A 1 216 ? -1.862 -23.729 -5.774 1.00 91.31 216 LEU A O 1
ATOM 1710 N N . ILE A 1 217 ? -1.572 -24.323 -3.614 1.00 89.75 217 ILE A N 1
ATOM 1711 C CA . ILE A 1 217 ? -0.115 -24.153 -3.580 1.00 89.75 217 ILE A CA 1
ATOM 1712 C C . ILE A 1 217 ? 0.559 -25.268 -4.384 1.00 89.75 217 ILE A C 1
ATOM 1714 O O . ILE A 1 217 ? 1.399 -24.976 -5.235 1.00 89.75 217 ILE A O 1
ATOM 1718 N N . ASP A 1 218 ? 0.152 -26.519 -4.186 1.00 91.12 218 ASP A N 1
ATOM 1719 C CA . ASP A 1 218 ? 0.721 -27.680 -4.876 1.00 91.12 218 ASP A CA 1
ATOM 1720 C C . ASP A 1 218 ? 0.430 -27.667 -6.384 1.00 91.12 218 ASP A C 1
ATOM 1722 O O . ASP A 1 218 ? 1.252 -28.094 -7.197 1.00 91.12 218 ASP A O 1
ATOM 1726 N N . ALA A 1 219 ? -0.725 -27.131 -6.788 1.00 91.12 219 ALA A N 1
ATOM 1727 C CA . ALA A 1 219 ? -1.085 -26.957 -8.193 1.00 91.12 219 ALA A CA 1
ATOM 1728 C C . ALA A 1 219 ? -0.349 -25.789 -8.884 1.00 91.12 219 ALA A C 1
ATOM 1730 O O . ALA A 1 219 ? -0.493 -25.598 -10.100 1.00 91.12 219 ALA A O 1
ATOM 1731 N N . LEU A 1 220 ? 0.413 -24.974 -8.145 1.00 88.81 220 LEU A N 1
ATOM 1732 C CA . LEU A 1 220 ? 1.097 -23.811 -8.696 1.00 88.81 220 LEU A CA 1
ATOM 1733 C C . LEU A 1 220 ? 2.368 -24.240 -9.444 1.00 88.81 220 LEU A C 1
ATOM 1735 O O . LEU A 1 220 ? 3.312 -24.771 -8.865 1.00 88.81 220 LEU A O 1
ATOM 1739 N N . SER A 1 221 ? 2.422 -23.978 -10.753 1.00 86.81 221 SER A N 1
ATOM 1740 C CA . SER A 1 221 ? 3.624 -24.272 -11.539 1.00 86.81 221 SER A CA 1
ATOM 1741 C C . SER A 1 221 ? 4.817 -23.414 -11.073 1.00 86.81 221 SER A C 1
ATOM 1743 O O . SER A 1 221 ? 4.618 -22.239 -10.744 1.00 86.81 221 SER A O 1
ATOM 1745 N N . PRO A 1 222 ? 6.063 -23.929 -11.081 1.00 84.25 222 PRO A N 1
ATOM 1746 C CA . PRO A 1 222 ? 7.234 -23.190 -10.594 1.00 84.25 222 PRO A CA 1
ATOM 1747 C C . PRO A 1 222 ? 7.437 -21.822 -11.259 1.00 84.25 222 PRO A C 1
ATOM 1749 O O . PRO A 1 222 ? 7.858 -20.868 -10.614 1.00 84.25 222 PRO A O 1
ATOM 1752 N N . GLU A 1 223 ? 7.075 -21.682 -12.536 1.00 82.88 223 GLU A N 1
ATOM 1753 C CA . GLU A 1 223 ? 7.184 -20.427 -13.293 1.00 82.88 223 GLU A CA 1
ATOM 1754 C C . GLU A 1 223 ? 6.200 -19.351 -12.815 1.00 82.88 223 GLU A C 1
ATOM 1756 O O . GLU A 1 223 ? 6.362 -18.173 -13.134 1.00 82.88 223 GLU A O 1
ATOM 1761 N N . ARG A 1 224 ? 5.160 -19.748 -12.073 1.00 80.44 224 ARG A N 1
ATOM 1762 C CA . ARG A 1 224 ? 4.180 -18.846 -11.464 1.00 80.44 224 ARG A CA 1
ATOM 1763 C C . ARG A 1 224 ? 4.562 -18.429 -10.053 1.00 80.44 224 ARG A C 1
ATOM 1765 O O . ARG A 1 224 ? 3.903 -17.552 -9.514 1.00 80.44 224 ARG A O 1
ATOM 1772 N N . VAL A 1 225 ? 5.618 -18.981 -9.463 1.00 84.62 225 VAL A N 1
ATOM 1773 C CA . VAL A 1 225 ? 6.146 -18.502 -8.180 1.00 84.62 225 VAL A CA 1
ATOM 1774 C C . VAL A 1 225 ? 7.015 -17.273 -8.448 1.00 84.62 225 VAL A C 1
ATOM 1776 O O . VAL A 1 225 ? 8.243 -17.330 -8.472 1.00 84.62 225 VAL A O 1
ATOM 1779 N N . THR A 1 226 ? 6.357 -16.152 -8.739 1.00 83.81 226 THR A N 1
ATOM 1780 C CA . THR A 1 226 ? 7.025 -14.888 -9.061 1.00 83.81 226 THR A CA 1
ATOM 1781 C C . THR A 1 226 ? 7.192 -14.014 -7.811 1.00 83.81 226 THR A C 1
ATOM 1783 O O . THR A 1 226 ? 6.438 -14.168 -6.842 1.00 83.81 226 THR A O 1
ATOM 1786 N N . PRO A 1 227 ? 8.144 -13.060 -7.806 1.00 72.31 227 PRO A N 1
ATOM 1787 C CA . PRO A 1 227 ? 8.297 -12.110 -6.705 1.00 72.31 227 PRO A CA 1
ATOM 1788 C C . PRO A 1 227 ? 7.006 -11.355 -6.359 1.00 72.31 227 PRO A C 1
ATOM 1790 O O . PRO A 1 227 ? 6.749 -11.098 -5.190 1.00 72.31 227 PRO A O 1
ATOM 1793 N N . GLU A 1 228 ? 6.149 -11.057 -7.338 1.00 69.12 228 GLU A N 1
ATOM 1794 C CA . GLU A 1 228 ? 4.880 -10.351 -7.125 1.00 69.12 228 GLU A CA 1
ATOM 1795 C C . GLU A 1 228 ? 3.878 -11.176 -6.311 1.00 69.12 228 GLU A C 1
ATOM 1797 O O . GLU A 1 228 ? 3.112 -10.620 -5.522 1.00 69.12 228 GLU A O 1
ATOM 1802 N N . ILE A 1 229 ? 3.863 -12.500 -6.489 1.00 74.81 229 ILE A N 1
ATOM 1803 C CA . ILE A 1 229 ? 3.021 -13.391 -5.682 1.00 74.81 229 ILE A CA 1
ATOM 1804 C C . ILE A 1 229 ? 3.546 -13.450 -4.249 1.00 74.81 229 ILE A C 1
ATOM 1806 O O . ILE A 1 229 ? 2.747 -13.371 -3.318 1.00 74.81 229 ILE A O 1
ATOM 1810 N N . MET A 1 230 ? 4.867 -13.482 -4.065 1.00 76.88 230 MET A N 1
ATOM 1811 C CA . MET A 1 230 ? 5.476 -13.414 -2.734 1.00 76.88 230 MET A CA 1
ATOM 1812 C C . MET A 1 230 ? 5.166 -12.077 -2.042 1.00 76.88 230 MET A C 1
ATOM 1814 O O . MET A 1 230 ? 4.678 -12.076 -0.916 1.00 76.88 230 MET A O 1
ATOM 1818 N N . GLU A 1 231 ? 5.306 -10.945 -2.743 1.00 70.25 231 GLU A N 1
ATOM 1819 C CA . GLU A 1 231 ? 4.910 -9.621 -2.235 1.00 70.25 231 GLU A CA 1
ATOM 1820 C C . GLU A 1 231 ? 3.416 -9.558 -1.896 1.00 70.25 231 GLU A C 1
ATOM 1822 O O . GLU A 1 231 ? 3.003 -8.911 -0.930 1.00 70.25 231 GLU A O 1
ATOM 1827 N N . ARG A 1 232 ? 2.572 -10.229 -2.688 1.00 70.56 232 ARG A N 1
ATOM 1828 C CA . ARG A 1 232 ? 1.136 -10.293 -2.428 1.00 70.56 232 ARG A CA 1
ATOM 1829 C C . ARG A 1 232 ? 0.827 -11.100 -1.171 1.00 70.56 232 ARG A C 1
ATOM 1831 O O . ARG A 1 232 ? -0.059 -10.686 -0.424 1.00 70.56 232 ARG A O 1
ATOM 1838 N N . ILE A 1 233 ? 1.526 -12.211 -0.945 1.00 82.50 233 ILE A N 1
ATOM 1839 C CA . ILE A 1 233 ? 1.412 -13.017 0.276 1.00 82.50 233 ILE A CA 1
ATOM 1840 C C . ILE A 1 233 ? 1.848 -12.183 1.481 1.00 82.50 233 ILE A C 1
ATOM 1842 O O . ILE A 1 233 ? 1.077 -12.059 2.431 1.00 82.50 233 ILE A O 1
ATOM 1846 N N . ASP A 1 234 ? 3.009 -11.529 1.408 1.00 79.69 234 ASP A N 1
ATOM 1847 C CA . ASP A 1 234 ? 3.508 -10.655 2.474 1.00 79.69 234 ASP A CA 1
ATOM 1848 C C . ASP A 1 234 ? 2.504 -9.544 2.803 1.00 79.69 234 ASP A C 1
ATOM 1850 O O . ASP A 1 234 ? 2.149 -9.336 3.965 1.00 79.69 234 ASP A O 1
ATOM 1854 N N . PHE A 1 235 ? 1.953 -8.887 1.779 1.00 73.12 235 PHE A N 1
ATOM 1855 C CA . PHE A 1 235 ? 0.920 -7.871 1.960 1.00 73.12 235 PHE A CA 1
ATOM 1856 C C . PHE A 1 235 ? -0.339 -8.425 2.645 1.00 73.12 235 PHE A C 1
ATOM 1858 O O . PHE A 1 235 ? -0.899 -7.770 3.525 1.00 73.12 235 PHE A O 1
ATOM 1865 N N . VAL A 1 236 ? -0.805 -9.622 2.269 1.00 76.94 236 VAL A N 1
ATOM 1866 C CA . VAL A 1 236 ? -1.963 -10.263 2.918 1.00 76.94 236 VAL A CA 1
ATOM 1867 C C . VAL A 1 236 ? -1.647 -10.601 4.378 1.00 76.94 236 VAL A C 1
ATOM 1869 O O . VAL A 1 236 ? -2.461 -10.294 5.249 1.00 76.94 236 VAL A O 1
ATOM 1872 N N . CYS A 1 237 ? -0.458 -11.132 4.672 1.00 78.00 237 CYS A N 1
ATOM 1873 C CA . CYS A 1 237 ? 0.010 -11.382 6.037 1.00 78.00 237 CYS A CA 1
ATOM 1874 C C . CYS A 1 237 ? 0.030 -10.097 6.883 1.00 78.00 237 CYS A C 1
ATOM 1876 O O . CYS A 1 237 ? -0.425 -10.100 8.029 1.00 78.00 237 CYS A O 1
ATOM 1878 N N . GLU A 1 238 ? 0.482 -8.973 6.320 1.00 75.94 238 GLU A N 1
ATOM 1879 C CA . GLU A 1 238 ? 0.429 -7.666 6.986 1.00 75.94 238 GLU A CA 1
ATOM 1880 C C . GLU A 1 238 ? -1.011 -7.214 7.277 1.00 75.94 238 GLU A C 1
ATOM 1882 O O . GLU A 1 238 ? -1.296 -6.711 8.368 1.00 75.94 238 GLU A O 1
ATOM 1887 N N . GLN A 1 239 ? -1.944 -7.411 6.337 1.00 74.62 239 GLN A N 1
ATOM 1888 C CA . GLN A 1 239 ? -3.358 -7.088 6.562 1.00 74.62 239 GLN A CA 1
ATOM 1889 C C . GLN A 1 239 ? -3.985 -7.966 7.654 1.00 74.62 239 GLN A C 1
ATOM 1891 O O . GLN A 1 239 ? -4.776 -7.466 8.456 1.00 74.62 239 GLN A O 1
ATOM 1896 N N . LEU A 1 240 ? -3.619 -9.248 7.726 1.00 80.81 240 LEU A N 1
ATOM 1897 C CA . LEU A 1 240 ? -4.082 -10.156 8.778 1.00 80.81 240 LEU A CA 1
ATOM 1898 C C . LEU A 1 240 ? -3.530 -9.761 10.155 1.00 80.81 240 LEU A C 1
ATOM 1900 O O . LEU A 1 240 ? -4.273 -9.764 11.136 1.00 80.81 240 LEU A O 1
ATOM 1904 N N . ALA A 1 241 ? -2.271 -9.322 10.234 1.00 76.19 241 ALA A N 1
ATOM 1905 C CA . ALA A 1 241 ? -1.706 -8.784 11.471 1.00 76.19 241 ALA A CA 1
ATOM 1906 C C . ALA A 1 241 ? -2.438 -7.507 11.935 1.00 76.19 241 ALA A C 1
ATOM 1908 O O . ALA A 1 241 ? -2.748 -7.350 13.119 1.00 76.19 241 ALA A O 1
ATOM 1909 N N . LEU A 1 242 ? -2.785 -6.610 11.004 1.00 73.81 242 LEU A N 1
ATOM 1910 C CA . LEU A 1 242 ? -3.594 -5.426 11.309 1.00 73.81 242 LEU A CA 1
ATOM 1911 C C . LEU A 1 242 ? -5.006 -5.803 11.783 1.00 73.81 242 LEU A C 1
ATOM 1913 O O . LEU A 1 242 ? -5.539 -5.191 12.715 1.00 73.81 242 LEU A O 1
ATOM 1917 N N . LEU A 1 243 ? -5.617 -6.812 11.159 1.00 81.00 243 LEU A N 1
ATOM 1918 C CA . LEU A 1 243 ? -6.918 -7.339 11.558 1.00 81.00 243 LEU A CA 1
ATOM 1919 C C . LEU A 1 243 ? -6.871 -7.896 12.987 1.00 81.00 243 LEU A C 1
ATOM 1921 O O . LEU A 1 243 ? -7.752 -7.571 13.781 1.00 81.00 243 LEU A O 1
ATOM 1925 N N . GLN A 1 244 ? -5.825 -8.646 13.343 1.00 81.88 244 GLN A N 1
ATOM 1926 C CA . GLN A 1 244 ? -5.609 -9.148 14.702 1.00 81.88 244 GLN A CA 1
ATOM 1927 C C . GLN A 1 244 ? -5.518 -8.004 15.723 1.00 81.88 244 GLN A C 1
ATOM 1929 O O . GLN A 1 244 ? -6.213 -8.021 16.740 1.00 81.88 244 GLN A O 1
ATOM 1934 N N . GLN A 1 245 ? -4.720 -6.970 15.442 1.00 74.81 245 GLN A N 1
ATOM 1935 C CA . GLN A 1 245 ? -4.608 -5.801 16.321 1.00 74.81 245 GLN A CA 1
ATOM 1936 C C . GLN A 1 245 ? -5.948 -5.055 16.462 1.00 74.81 245 GLN A C 1
ATOM 1938 O O . GLN A 1 245 ? -6.327 -4.602 17.549 1.00 74.81 245 GLN A O 1
ATOM 1943 N N . THR A 1 246 ? -6.688 -4.934 15.358 1.00 73.88 246 THR A N 1
ATOM 1944 C CA . THR A 1 246 ? -8.013 -4.305 15.343 1.00 73.88 246 THR A CA 1
ATOM 1945 C C . THR A 1 246 ? -9.005 -5.113 16.177 1.00 73.88 246 THR A C 1
ATOM 1947 O O . THR A 1 246 ? -9.759 -4.529 16.954 1.00 73.88 246 THR A O 1
ATOM 1950 N N . ALA A 1 247 ? -8.967 -6.444 16.083 1.00 81.19 247 ALA A N 1
ATOM 1951 C CA . ALA A 1 247 ? -9.794 -7.339 16.883 1.00 81.19 247 ALA A CA 1
ATOM 1952 C C . ALA A 1 247 ? -9.500 -7.192 18.386 1.00 81.19 247 ALA A C 1
ATOM 1954 O O . ALA A 1 247 ? -10.434 -7.013 19.163 1.00 81.19 247 ALA A O 1
ATOM 1955 N N . GLN A 1 248 ? -8.226 -7.138 18.791 1.00 81.00 248 GLN A N 1
ATOM 1956 C CA . GLN A 1 248 ? -7.828 -6.904 20.192 1.00 81.00 248 GLN A CA 1
ATOM 1957 C C . GLN A 1 248 ? -8.296 -5.537 20.720 1.00 81.00 248 GLN A C 1
ATOM 1959 O O . GLN A 1 248 ? -8.757 -5.395 21.858 1.00 81.00 248 GLN A O 1
ATOM 1964 N N . THR A 1 249 ? -8.207 -4.501 19.882 1.00 79.06 249 THR A N 1
ATOM 1965 C CA . THR A 1 249 ? -8.693 -3.157 20.230 1.00 79.06 249 THR A CA 1
ATOM 1966 C C . THR A 1 249 ? -10.214 -3.143 20.387 1.00 79.06 249 THR A C 1
ATOM 1968 O O . THR A 1 249 ? -10.751 -2.489 21.291 1.00 79.06 249 THR A O 1
ATOM 1971 N N . LEU A 1 250 ? -10.918 -3.868 19.516 1.00 80.75 250 LEU A N 1
ATOM 1972 C CA . LEU A 1 250 ? -12.365 -4.011 19.566 1.00 80.75 250 LEU A CA 1
ATOM 1973 C C . LEU A 1 250 ? -12.803 -4.779 20.815 1.00 80.75 250 LEU A C 1
ATOM 1975 O O . LEU A 1 250 ? -13.687 -4.303 21.522 1.00 80.75 250 LEU A O 1
ATOM 1979 N N . GLU A 1 251 ? -12.138 -5.886 21.141 1.00 83.31 251 GLU A N 1
ATOM 1980 C CA . GLU A 1 251 ? -12.347 -6.647 22.376 1.00 83.31 251 GLU A CA 1
ATOM 1981 C C . GLU A 1 251 ? -12.178 -5.751 23.607 1.00 83.31 251 GLU A C 1
ATOM 1983 O O . GLU A 1 251 ? -13.095 -5.627 24.416 1.00 83.31 251 GLU A O 1
ATOM 1988 N N . SER A 1 252 ? -11.068 -5.012 23.695 1.00 81.62 252 SER A N 1
ATOM 1989 C CA . SER A 1 252 ? -10.827 -4.056 24.785 1.00 81.62 252 SER A CA 1
ATOM 1990 C C . SER A 1 252 ? -11.925 -2.989 24.884 1.00 81.62 252 SER A C 1
ATOM 1992 O O . SER A 1 252 ? -12.299 -2.551 25.973 1.00 81.62 252 SER A O 1
ATOM 1994 N N . THR A 1 253 ? -12.457 -2.546 23.743 1.00 80.88 253 THR A N 1
ATOM 1995 C CA . THR A 1 253 ? -13.549 -1.565 23.690 1.00 80.88 253 THR A CA 1
ATOM 1996 C C . THR A 1 253 ? -14.866 -2.156 24.183 1.00 80.88 253 THR A C 1
ATOM 1998 O O . THR A 1 253 ? -15.569 -1.501 24.954 1.00 80.88 253 THR A O 1
ATOM 2001 N N . LEU A 1 254 ? -15.182 -3.388 23.786 1.00 86.38 254 LEU A N 1
ATOM 2002 C CA . LEU A 1 254 ? -16.372 -4.106 24.235 1.00 86.38 254 LEU A CA 1
ATOM 2003 C C . LEU A 1 254 ? -16.287 -4.466 25.725 1.00 86.38 254 LEU A C 1
ATOM 2005 O O . LEU A 1 254 ? -17.284 -4.318 26.428 1.00 86.38 254 LEU A O 1
ATOM 2009 N N . SER A 1 255 ? -15.107 -4.820 26.237 1.00 85.19 255 SER A N 1
ATOM 2010 C CA . SER A 1 255 ? -14.869 -5.050 27.668 1.00 85.19 255 SER A CA 1
ATOM 2011 C C . SER A 1 255 ? -15.123 -3.790 28.496 1.00 85.19 255 SER A C 1
ATOM 2013 O O . SER A 1 255 ? -15.910 -3.826 29.440 1.00 85.19 255 SER A O 1
ATOM 2015 N N . ARG A 1 256 ? -14.588 -2.633 28.080 1.00 85.31 256 ARG A N 1
ATOM 2016 C CA . ARG A 1 256 ? -14.911 -1.345 28.725 1.00 85.31 256 ARG A CA 1
ATOM 2017 C C . ARG A 1 256 ? -16.398 -1.002 28.633 1.00 85.31 256 ARG A C 1
ATOM 2019 O O . ARG A 1 256 ? -16.967 -0.450 29.572 1.00 85.31 256 ARG A O 1
ATOM 2026 N N . ALA A 1 257 ? -17.046 -1.289 27.502 1.00 85.25 257 ALA A N 1
ATOM 2027 C CA . ALA A 1 257 ? -18.485 -1.074 27.358 1.00 85.25 257 ALA A CA 1
ATOM 2028 C C . ALA A 1 257 ? -19.278 -1.958 28.335 1.00 85.25 257 ALA A C 1
ATOM 2030 O O . ALA A 1 257 ? -20.194 -1.462 28.989 1.00 85.25 257 ALA A O 1
ATOM 2031 N N . LYS A 1 258 ? -18.882 -3.226 28.496 1.00 87.19 258 LYS A N 1
ATOM 2032 C CA . LYS A 1 258 ? -19.458 -4.165 29.464 1.00 87.19 258 LYS A CA 1
ATOM 2033 C C . LYS A 1 258 ? -19.297 -3.665 30.901 1.00 87.19 258 LYS A C 1
ATOM 2035 O O . LYS A 1 258 ? -20.284 -3.634 31.628 1.00 87.19 258 LYS A O 1
ATOM 2040 N N . GLU A 1 259 ? -18.109 -3.207 31.292 1.00 84.31 259 GLU A N 1
ATOM 2041 C CA . GLU A 1 259 ? -17.863 -2.622 32.621 1.00 84.31 259 GLU A CA 1
ATOM 2042 C C . GLU A 1 259 ? -18.756 -1.400 32.886 1.00 84.31 259 GLU A C 1
ATOM 2044 O O . GLU A 1 259 ? -19.410 -1.319 33.925 1.00 84.31 259 GLU A O 1
ATOM 2049 N N . ARG A 1 260 ? -18.858 -0.475 31.921 1.00 84.75 260 ARG A N 1
ATOM 2050 C CA . ARG A 1 260 ? -19.720 0.719 32.027 1.00 84.75 260 ARG A CA 1
ATOM 2051 C C . ARG A 1 260 ? -21.208 0.384 32.121 1.00 84.75 260 ARG A C 1
ATOM 2053 O O . ARG A 1 260 ? -21.963 1.140 32.727 1.00 84.75 260 ARG A O 1
ATOM 2060 N N . LEU A 1 261 ? -21.651 -0.698 31.484 1.00 84.62 261 LEU A N 1
ATOM 2061 C CA . LEU A 1 261 ? -23.029 -1.178 31.599 1.00 84.62 261 LEU A CA 1
ATOM 2062 C C . LEU A 1 261 ? -23.260 -1.884 32.944 1.00 84.62 261 LEU A C 1
ATOM 2064 O O . LEU A 1 261 ? -24.307 -1.684 33.556 1.00 84.62 261 LEU A O 1
ATOM 2068 N N . GLY A 1 262 ? -22.267 -2.622 33.446 1.00 79.00 262 GLY A N 1
ATOM 2069 C CA . GLY A 1 262 ? -22.308 -3.269 34.759 1.00 79.00 262 GLY A CA 1
ATOM 2070 C C . GLY A 1 262 ? -22.395 -2.275 35.922 1.00 79.00 262 GLY A C 1
ATOM 2071 O O . GLY A 1 262 ? -23.212 -2.455 36.821 1.00 79.00 262 GLY A O 1
ATOM 2072 N N . THR A 1 263 ? -21.642 -1.169 35.881 1.00 78.00 263 THR A N 1
ATOM 2073 C CA . THR A 1 263 ? -21.731 -0.113 36.912 1.00 78.00 263 THR A CA 1
ATOM 2074 C C . THR A 1 263 ? -23.090 0.590 36.926 1.00 78.00 263 THR A C 1
ATOM 2076 O O . THR A 1 263 ? -23.566 0.990 37.985 1.00 78.00 263 THR A O 1
ATOM 2079 N N . ARG A 1 264 ? -23.766 0.684 35.773 1.00 73.62 264 ARG A N 1
ATOM 2080 C CA . ARG A 1 264 ? -25.140 1.206 35.671 1.00 73.62 264 ARG A CA 1
ATOM 2081 C C . ARG A 1 264 ? -26.187 0.231 36.205 1.00 73.62 264 ARG A C 1
ATOM 2083 O O . ARG A 1 264 ? -27.160 0.677 36.800 1.00 73.62 264 ARG A O 1
ATOM 2090 N N . GLN A 1 265 ? -25.982 -1.075 36.036 1.00 67.81 265 GLN A N 1
ATOM 2091 C CA . GLN A 1 265 ? -26.833 -2.089 36.667 1.00 67.81 265 GLN A CA 1
ATOM 2092 C C . GLN A 1 265 ? -26.660 -2.111 38.194 1.00 67.81 265 GLN A C 1
ATOM 2094 O O . GLN A 1 265 ? -27.651 -2.249 38.902 1.00 67.81 265 GLN A O 1
ATOM 2099 N N . GLY A 1 266 ? -25.440 -1.904 38.704 1.00 55.25 266 GLY A N 1
ATOM 2100 C CA . GLY A 1 266 ? -25.163 -1.847 40.147 1.00 55.25 266 GLY A CA 1
ATOM 2101 C C . GLY A 1 266 ? -25.621 -0.555 40.839 1.00 55.25 266 GLY A C 1
ATOM 2102 O O . GLY A 1 266 ? -26.013 -0.591 42.000 1.00 55.25 266 GLY A O 1
ATOM 2103 N N . GLY A 1 267 ? -25.624 0.584 40.137 1.00 48.97 267 GLY A N 1
ATOM 2104 C CA . GLY A 1 267 ? -26.122 1.864 40.667 1.00 48.97 267 GLY A CA 1
ATOM 2105 C C . GLY A 1 267 ? -27.650 2.016 40.649 1.00 48.97 267 GLY A C 1
ATOM 2106 O O . GLY A 1 267 ? -28.187 2.889 41.325 1.00 48.97 267 GLY A O 1
ATOM 2107 N N . GLY A 1 268 ? -28.361 1.161 39.904 1.00 46.34 268 GLY A N 1
ATOM 2108 C CA . GLY A 1 268 ? -29.821 1.201 39.761 1.00 46.34 268 GLY A CA 1
ATOM 2109 C C . GLY A 1 268 ? -30.615 0.635 40.945 1.00 46.34 268 GLY A C 1
ATOM 2110 O O . GLY A 1 268 ? -31.832 0.783 40.967 1.00 46.34 268 GLY A O 1
ATOM 2111 N N . GLN A 1 269 ? -29.960 0.017 41.935 1.00 46.09 269 GLN A N 1
ATOM 2112 C CA . GLN A 1 269 ? -30.623 -0.473 43.155 1.00 46.09 269 GLN A CA 1
ATOM 2113 C C . GLN A 1 269 ? -30.614 0.526 44.325 1.00 46.09 269 GLN A C 1
ATOM 2115 O O . GLN A 1 269 ? -31.286 0.277 45.318 1.00 46.09 269 GLN A O 1
ATOM 2120 N N . ALA A 1 270 ? -29.917 1.664 44.218 1.00 45.22 270 ALA A N 1
ATOM 2121 C CA . ALA A 1 270 ? -29.850 2.666 45.293 1.00 45.22 270 ALA A CA 1
ATOM 2122 C C . ALA A 1 270 ? -30.725 3.917 45.058 1.00 45.22 270 ALA A C 1
ATOM 2124 O O . ALA A 1 270 ? -30.702 4.830 45.878 1.00 45.22 270 ALA A O 1
ATOM 2125 N N . ALA A 1 271 ? -31.486 3.988 43.958 1.00 45.31 271 ALA A N 1
ATOM 2126 C CA . ALA A 1 271 ? -32.219 5.199 43.561 1.00 45.31 271 ALA A CA 1
ATOM 2127 C C . ALA A 1 271 ? -33.680 4.942 43.137 1.00 45.31 271 ALA A C 1
ATOM 2129 O O . ALA A 1 271 ? -34.188 5.602 42.234 1.00 45.31 271 ALA A O 1
ATOM 2130 N N . LEU A 1 272 ? -34.365 3.990 43.778 1.00 45.44 272 LEU A N 1
ATOM 2131 C CA . LEU A 1 272 ? -35.805 3.762 43.590 1.00 45.44 272 LEU A CA 1
ATOM 2132 C C . LEU A 1 272 ? -36.572 3.834 44.921 1.00 45.44 272 LEU A C 1
ATOM 2134 O O . LEU A 1 272 ? -37.310 2.925 45.268 1.00 45.44 272 LEU A O 1
ATOM 2138 N N . GLU A 1 273 ? -36.425 4.952 45.634 1.00 42.12 273 GLU A N 1
ATOM 2139 C CA . GLU A 1 273 ? -37.498 5.530 46.459 1.00 42.12 273 GLU A CA 1
ATOM 2140 C C . GLU A 1 273 ? -37.533 7.047 46.207 1.00 42.12 273 GLU A C 1
ATOM 2142 O O . GLU A 1 273 ? -36.956 7.855 46.927 1.00 42.12 273 GLU A O 1
ATOM 2147 N N . GLY A 1 274 ? -38.169 7.430 45.103 1.00 36.62 274 GLY A N 1
ATOM 2148 C CA . GLY A 1 274 ? -38.453 8.813 44.724 1.00 36.62 274 GLY A CA 1
ATOM 2149 C C . GLY A 1 274 ? -39.363 8.800 43.495 1.00 36.62 274 GLY A C 1
ATOM 2150 O O . GLY A 1 274 ? -39.096 8.019 42.579 1.00 36.62 274 GLY A O 1
ATOM 2151 N N . PRO A 1 275 ? -40.481 9.548 43.483 1.00 42.38 275 PRO A N 1
ATOM 2152 C CA . PRO A 1 275 ? -41.557 9.318 42.532 1.00 42.38 275 PRO A CA 1
ATOM 2153 C C . PRO A 1 275 ? -41.134 9.680 41.108 1.00 42.38 275 PRO A C 1
ATOM 2155 O O . PRO A 1 275 ? -40.345 10.593 40.877 1.00 42.38 275 PRO A O 1
ATOM 2158 N N . ALA A 1 276 ? -41.687 8.910 40.178 1.00 47.25 276 ALA A N 1
ATOM 2159 C CA . ALA A 1 276 ? -41.409 8.928 38.757 1.00 47.25 276 ALA A CA 1
ATOM 2160 C C . ALA A 1 276 ? -41.493 10.324 38.123 1.00 47.25 276 ALA A C 1
ATOM 2162 O O . ALA A 1 276 ? -42.555 10.939 38.117 1.00 47.25 276 ALA A O 1
ATOM 2163 N N . ASP A 1 277 ? -40.403 10.734 37.480 1.00 48.94 277 ASP A N 1
ATOM 2164 C CA . ASP A 1 277 ? -40.444 11.425 36.191 1.00 48.94 277 ASP A CA 1
ATOM 2165 C C . ASP A 1 277 ? -39.113 11.162 35.461 1.00 48.94 277 ASP A C 1
ATOM 2167 O O . ASP A 1 277 ? -38.057 11.132 36.104 1.00 48.94 277 ASP A O 1
ATOM 2171 N N . PRO A 1 278 ? -39.120 10.913 34.140 1.00 44.56 278 PRO A N 1
ATOM 2172 C CA . PRO A 1 278 ? -38.410 11.889 33.327 1.00 44.56 278 PRO A CA 1
ATOM 2173 C C . PRO A 1 278 ? -39.089 12.180 31.984 1.00 44.56 278 PRO A C 1
ATOM 2175 O O . PRO A 1 278 ? -39.044 11.399 31.028 1.00 44.56 278 PRO A O 1
ATOM 2178 N N . ALA A 1 279 ? -39.597 13.404 31.898 1.00 41.03 279 ALA A N 1
ATOM 2179 C CA . ALA A 1 279 ? -39.259 14.384 30.874 1.00 41.03 279 ALA A CA 1
ATOM 2180 C C . ALA A 1 279 ? -38.036 14.029 29.993 1.00 41.03 279 ALA A C 1
ATOM 2182 O O . ALA A 1 279 ? -36.918 13.828 30.465 1.00 41.03 279 ALA A O 1
ATOM 2183 N N . VAL A 1 280 ? -38.300 14.001 28.683 1.00 38.47 280 VAL A N 1
ATOM 2184 C CA . VAL A 1 280 ? -37.496 14.557 27.579 1.00 38.47 280 VAL A CA 1
ATOM 2185 C C . VAL A 1 280 ? -36.023 14.835 27.914 1.00 38.47 280 VAL A C 1
ATOM 2187 O O . VAL A 1 280 ? -35.687 15.840 28.533 1.00 38.47 280 VAL A O 1
ATOM 2190 N N . ILE A 1 281 ? -35.121 13.991 27.406 1.00 34.56 281 ILE A N 1
ATOM 2191 C CA . ILE A 1 281 ? -33.712 14.373 27.272 1.00 34.56 281 ILE A CA 1
ATOM 2192 C C . ILE A 1 281 ? -33.610 15.297 26.056 1.00 34.56 281 ILE A C 1
ATOM 2194 O O . ILE A 1 281 ? -33.599 14.835 24.912 1.00 34.56 281 ILE A O 1
ATOM 2198 N N . ASP A 1 282 ? -33.536 16.599 26.325 1.00 32.69 282 ASP A N 1
ATOM 2199 C CA . ASP A 1 282 ? -33.042 17.606 25.392 1.00 32.69 282 ASP A CA 1
ATOM 2200 C C . ASP A 1 282 ? -31.601 17.254 25.006 1.00 32.69 282 ASP A C 1
ATOM 2202 O O . ASP A 1 282 ? -30.660 17.354 25.797 1.00 32.69 282 ASP A O 1
ATOM 2206 N N . VAL A 1 283 ? -31.418 16.820 23.760 1.00 35.84 283 VAL A N 1
ATOM 2207 C CA . VAL A 1 283 ? -30.099 16.812 23.134 1.00 35.84 283 VAL A CA 1
ATOM 2208 C C . VAL A 1 283 ? -29.796 18.260 22.787 1.00 35.84 283 VAL A C 1
ATOM 2210 O O . VAL A 1 283 ? -30.251 18.772 21.765 1.00 35.84 283 VAL A O 1
ATOM 2213 N N . GLU A 1 284 ? -29.034 18.925 23.651 1.00 30.75 284 GLU A N 1
ATOM 2214 C CA . GLU A 1 284 ? -28.473 20.240 23.371 1.00 30.75 284 GLU A CA 1
ATOM 2215 C C . GLU A 1 284 ? -27.511 20.108 22.180 1.00 30.75 284 GLU A C 1
ATOM 2217 O O . GLU A 1 284 ? -26.337 19.744 22.283 1.00 30.75 284 GLU A O 1
ATOM 2222 N N . VAL A 1 285 ? -28.066 20.338 20.991 1.00 36.38 285 VAL A N 1
ATOM 2223 C CA . VAL A 1 285 ? -27.326 20.500 19.750 1.00 36.38 285 VAL A CA 1
ATOM 2224 C C . VAL A 1 285 ? -26.431 21.717 19.940 1.00 36.38 285 VAL A C 1
ATOM 2226 O O . VAL A 1 285 ? -26.903 22.854 19.909 1.00 36.38 285 VAL A O 1
ATOM 2229 N N . ILE A 1 286 ? -25.125 21.489 20.087 1.00 32.34 286 ILE A N 1
ATOM 2230 C CA . ILE A 1 286 ? -24.104 22.537 20.003 1.00 32.34 286 ILE A CA 1
ATOM 2231 C C . ILE A 1 286 ? -24.087 23.055 18.557 1.00 32.34 286 ILE A C 1
ATOM 2233 O O . ILE A 1 286 ? -23.278 22.668 17.717 1.00 32.34 286 ILE A O 1
ATOM 2237 N N . SER A 1 287 ? -25.036 23.936 18.257 1.00 38.75 287 SER A N 1
ATOM 2238 C CA . SER A 1 287 ? -25.033 24.823 17.107 1.00 38.75 287 SER A CA 1
ATOM 2239 C C . SER A 1 287 ? -24.383 26.123 17.547 1.00 38.75 287 SER A C 1
ATOM 2241 O O . SER A 1 287 ? -25.008 26.891 18.272 1.00 38.75 287 SER A O 1
ATOM 2243 N N . LYS A 1 288 ? -23.147 26.380 17.103 1.00 32.81 288 LYS A N 1
ATOM 2244 C CA . LYS A 1 288 ? -22.620 27.734 16.844 1.00 32.81 288 LYS A CA 1
ATOM 2245 C C . LYS A 1 288 ? -21.247 27.661 16.171 1.00 32.81 288 LYS A C 1
ATOM 2247 O O . LYS A 1 288 ? -20.196 27.687 16.798 1.00 32.81 288 LYS A O 1
ATOM 2252 N N . THR A 1 289 ? -21.257 27.668 14.845 1.00 30.95 289 THR A N 1
ATOM 2253 C CA . THR A 1 289 ? -20.325 28.516 14.098 1.00 30.95 289 THR A CA 1
ATOM 2254 C C . THR A 1 289 ? -21.122 29.159 12.977 1.00 30.95 289 THR A C 1
ATOM 2256 O O . THR A 1 289 ? -21.406 28.558 11.945 1.00 30.95 289 THR A O 1
ATOM 2259 N N . THR A 1 290 ? -21.568 30.378 13.254 1.00 33.28 290 THR A N 1
ATOM 2260 C CA . THR A 1 290 ? -22.276 31.257 12.333 1.00 33.28 290 THR A CA 1
ATOM 2261 C C . THR A 1 290 ? -21.340 31.607 11.178 1.00 33.28 290 THR A C 1
ATOM 2263 O O . THR A 1 290 ? -20.406 32.388 11.339 1.00 33.28 290 THR A O 1
ATOM 2266 N N . ILE A 1 291 ? -21.573 31.017 10.007 1.00 38.50 291 ILE A N 1
ATOM 2267 C CA . ILE A 1 291 ? -20.973 31.463 8.747 1.00 38.50 291 ILE A CA 1
ATOM 2268 C C . ILE A 1 291 ? -21.816 32.654 8.260 1.00 38.50 291 ILE A C 1
ATOM 2270 O O . ILE A 1 291 ? -23.033 32.500 8.129 1.00 38.50 291 ILE A O 1
ATOM 2274 N N . PRO A 1 292 ? -21.238 33.841 7.996 1.00 35.69 292 PRO A N 1
ATOM 2275 C CA . PRO A 1 292 ? -22.008 34.966 7.482 1.00 35.69 292 PRO A CA 1
ATOM 2276 C C . PRO A 1 292 ? -22.595 34.633 6.105 1.00 35.69 292 PRO A C 1
ATOM 2278 O O . PRO A 1 292 ? -21.905 34.141 5.209 1.00 35.69 292 PRO A O 1
ATOM 2281 N N . ALA A 1 293 ? -23.889 34.915 5.951 1.00 38.41 293 ALA A N 1
ATOM 2282 C CA . ALA A 1 293 ? -24.646 34.711 4.726 1.00 38.41 293 ALA A CA 1
ATOM 2283 C C . ALA A 1 293 ? -23.975 35.421 3.539 1.00 38.41 293 ALA A C 1
ATO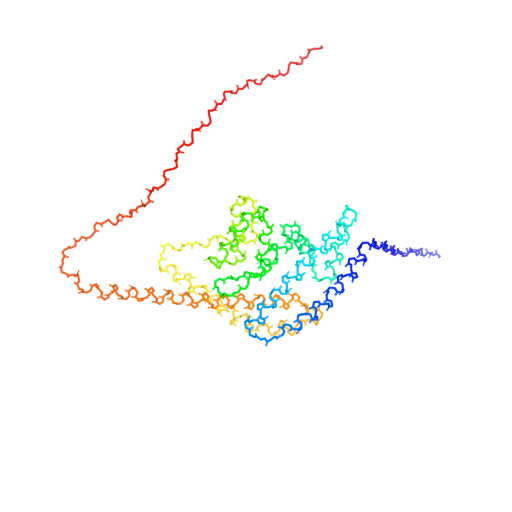M 2285 O O . ALA A 1 293 ? -23.885 36.649 3.473 1.00 38.41 293 ALA A O 1
ATOM 2286 N N . ARG A 1 294 ? -23.517 34.630 2.568 1.00 39.69 294 ARG A N 1
ATOM 2287 C CA . ARG A 1 294 ? -23.019 35.128 1.289 1.00 39.69 294 ARG A CA 1
ATOM 2288 C C . ARG A 1 294 ? -24.217 35.640 0.483 1.00 39.69 294 ARG A C 1
ATOM 2290 O O . ARG A 1 294 ? -25.088 34.865 0.099 1.00 39.69 294 ARG A O 1
ATOM 2297 N N . LYS A 1 295 ? -24.251 36.954 0.250 1.00 42.38 295 LYS A N 1
ATOM 2298 C CA . LYS A 1 295 ? -25.184 37.652 -0.651 1.00 42.38 295 LYS A CA 1
ATOM 2299 C C . LYS A 1 295 ? -25.331 36.871 -1.966 1.00 42.38 295 LYS A C 1
ATOM 2301 O O . LYS A 1 295 ? -24.336 36.611 -2.643 1.00 42.38 295 LYS A O 1
ATOM 2306 N N . ALA A 1 296 ? -26.564 36.511 -2.319 1.00 44.50 296 ALA A N 1
ATOM 2307 C CA . ALA A 1 296 ? -26.883 35.878 -3.592 1.00 44.50 296 ALA A CA 1
ATOM 2308 C C . ALA A 1 296 ? -26.469 36.794 -4.764 1.00 44.50 296 ALA A C 1
ATOM 2310 O O . ALA A 1 296 ? -26.753 37.996 -4.719 1.00 44.50 296 ALA A O 1
ATOM 2311 N N . PRO A 1 297 ? -25.817 36.276 -5.820 1.00 45.75 297 PRO A N 1
ATOM 2312 C CA . PRO A 1 297 ? -25.593 37.053 -7.027 1.00 45.75 297 PRO A CA 1
ATOM 2313 C C . PRO A 1 297 ? -26.940 37.307 -7.713 1.00 45.75 297 PRO A C 1
ATOM 2315 O O . PRO A 1 297 ? -27.669 36.378 -8.061 1.00 45.75 297 PRO A O 1
ATOM 2318 N N . GLY A 1 298 ? -27.272 38.587 -7.881 1.00 47.09 298 GLY A N 1
ATOM 2319 C CA . GLY A 1 298 ? -28.480 39.031 -8.562 1.00 47.09 298 GLY A CA 1
ATOM 2320 C C . GLY A 1 298 ? -28.590 38.440 -9.968 1.00 47.09 298 GLY A C 1
ATOM 2321 O O . GLY A 1 298 ? -27.654 38.511 -10.767 1.00 47.09 298 GLY A O 1
ATOM 2322 N N . LYS A 1 299 ? -29.767 37.882 -10.265 1.00 44.50 299 LYS A N 1
ATOM 2323 C CA . LYS A 1 299 ? -30.235 37.575 -11.621 1.00 44.50 299 LYS A CA 1
ATOM 2324 C C . LYS A 1 299 ? -30.075 38.832 -12.484 1.00 44.50 299 LYS A C 1
ATOM 2326 O O . LYS A 1 299 ? -30.824 39.791 -12.320 1.00 44.50 299 LYS A O 1
ATOM 2331 N N . LYS A 1 300 ? -29.112 38.835 -13.410 1.00 51.81 300 LYS A N 1
ATOM 2332 C CA . LYS A 1 300 ? -29.098 39.818 -14.500 1.00 51.81 300 LYS A CA 1
ATOM 2333 C C . LYS A 1 300 ? -30.255 39.491 -15.458 1.00 51.81 300 LYS A C 1
ATOM 2335 O O . LYS A 1 300 ? -30.396 38.323 -15.826 1.00 51.81 300 LYS A O 1
ATOM 2340 N N . PRO A 1 301 ? -31.078 40.476 -15.856 1.00 48.28 301 PRO A N 1
ATOM 2341 C CA . PRO A 1 301 ? -32.137 40.268 -16.835 1.00 48.28 301 PRO A CA 1
ATOM 2342 C C . PRO A 1 301 ? -31.530 39.882 -18.189 1.00 48.28 301 PRO A C 1
ATOM 2344 O O . PRO A 1 301 ? -30.502 40.419 -18.608 1.00 48.28 301 PRO A O 1
ATOM 2347 N N . GLY A 1 302 ? -32.150 38.893 -18.835 1.00 45.56 302 GLY A N 1
ATOM 2348 C CA . GLY A 1 302 ? -31.692 38.322 -20.095 1.00 45.56 302 GLY A CA 1
ATOM 2349 C C . GLY A 1 302 ? -31.631 39.363 -21.209 1.00 45.56 302 GLY A C 1
ATOM 2350 O O . GLY A 1 302 ? -32.576 40.119 -21.422 1.00 45.56 302 GLY A O 1
ATOM 2351 N N . LYS A 1 303 ? -30.514 39.377 -21.945 1.00 46.97 303 LYS A N 1
ATOM 2352 C CA . LYS A 1 303 ? -30.430 40.063 -23.237 1.00 46.97 303 LYS A CA 1
ATOM 2353 C C . LYS A 1 303 ? -31.393 39.381 -24.222 1.00 46.97 303 LYS A C 1
ATOM 2355 O O . LYS A 1 303 ? -31.319 38.156 -24.355 1.00 46.97 303 LYS A O 1
ATOM 2360 N N . PRO A 1 304 ? -32.252 40.125 -24.936 1.00 49.00 304 PRO A N 1
ATOM 2361 C CA . PRO A 1 304 ? -33.058 39.557 -26.006 1.00 49.00 304 PRO A CA 1
ATOM 2362 C C . PRO A 1 304 ? -32.149 39.068 -27.142 1.00 49.00 304 PRO A C 1
ATOM 2364 O O . PRO A 1 304 ? -31.249 39.779 -27.591 1.00 49.00 304 PRO A O 1
ATOM 2367 N N . ARG A 1 305 ? -32.376 37.826 -27.584 1.00 47.16 305 ARG A N 1
ATOM 2368 C CA . ARG A 1 305 ? -31.765 37.249 -28.787 1.00 47.16 305 ARG A CA 1
ATOM 2369 C C . ARG A 1 305 ? -32.336 37.966 -30.011 1.00 47.16 305 ARG A C 1
ATOM 2371 O O . ARG A 1 305 ? -33.502 37.774 -30.342 1.00 47.16 305 ARG A O 1
ATOM 2378 N N . SER A 1 306 ? -31.517 38.764 -30.687 1.00 50.00 306 SER A N 1
ATOM 2379 C CA . SER A 1 306 ? -31.783 39.198 -32.056 1.00 50.00 306 SER A CA 1
ATOM 2380 C C . SER A 1 306 ? -31.557 38.017 -33.003 1.00 50.00 306 SER A C 1
ATOM 2382 O O . SER A 1 306 ? -30.464 37.455 -33.072 1.00 50.00 306 SER A O 1
ATOM 2384 N N . PHE A 1 307 ? -32.614 37.616 -33.706 1.00 51.72 307 PHE A N 1
ATOM 2385 C CA . PHE A 1 307 ? -32.532 36.694 -34.837 1.00 51.72 307 PHE A CA 1
ATOM 2386 C C . PHE A 1 307 ? -31.998 37.431 -36.078 1.00 51.72 307 PHE A C 1
ATOM 2388 O O . PHE A 1 307 ? -32.322 38.608 -36.265 1.00 51.72 307 PHE A O 1
ATOM 2395 N N . PRO A 1 308 ? -31.206 36.767 -36.938 1.00 55.22 308 PRO A N 1
ATOM 2396 C CA . PRO A 1 308 ? -30.728 37.355 -38.181 1.00 55.22 308 PRO A CA 1
ATOM 2397 C C . PRO A 1 308 ? -31.881 37.467 -39.187 1.00 55.22 308 PRO A C 1
ATOM 2399 O O . PRO A 1 308 ? -32.588 36.494 -39.448 1.00 55.22 308 PRO A O 1
ATOM 2402 N N . ARG A 1 309 ? -32.063 38.657 -39.770 1.00 48.28 309 ARG A N 1
ATOM 2403 C CA . ARG A 1 309 ? -32.854 38.814 -40.995 1.00 48.28 309 ARG A CA 1
ATOM 2404 C C . ARG A 1 309 ? -32.015 38.344 -42.181 1.00 48.28 309 ARG A C 1
ATOM 2406 O O . ARG A 1 309 ? -30.930 38.864 -42.416 1.00 48.28 309 ARG A O 1
ATOM 2413 N N . HIS A 1 310 ? -32.555 37.371 -42.905 1.00 48.19 310 HIS A N 1
ATOM 2414 C CA . HIS A 1 310 ? -32.221 37.099 -44.297 1.00 48.19 310 HIS A CA 1
ATOM 2415 C C . HIS A 1 310 ? -32.821 38.170 -45.222 1.00 48.19 310 HIS A C 1
ATOM 2417 O O . HIS A 1 310 ? -33.906 38.686 -44.943 1.00 48.19 310 HIS A O 1
ATOM 2423 N N . GLY A 1 311 ? -32.133 38.406 -46.342 1.00 48.09 311 GLY A N 1
ATOM 2424 C CA . GLY A 1 311 ? -32.584 39.163 -47.516 1.00 48.09 311 GLY A CA 1
ATOM 2425 C C . GLY A 1 311 ? -31.716 40.402 -47.741 1.00 48.09 311 GLY A C 1
ATOM 2426 O O . GLY A 1 311 ? -31.538 41.182 -46.811 1.00 48.09 311 GLY A O 1
ATOM 2427 N N . SER A 1 312 ? -31.119 40.650 -48.902 1.00 45.22 312 SER A N 1
ATOM 2428 C CA . SER A 1 312 ? -31.081 39.985 -50.211 1.00 45.22 312 SER A CA 1
ATOM 2429 C C . SER A 1 312 ? -29.823 40.472 -50.929 1.00 45.22 312 SER A C 1
ATOM 2431 O O . SER A 1 312 ? -29.319 41.547 -50.528 1.00 45.22 312 SER A O 1
#